Protein AF-A0A1I7WNJ2-F1 (afdb_monomer)

Solvent-accessible surface area (backbone atoms only — not comparable to full-atom values): 13028 Å² total; per-residue (Å²): 132,62,70,68,59,52,54,51,52,52,51,50,52,53,51,50,51,52,42,55,76,54,66,29,81,89,37,43,50,54,42,78,82,82,59,51,78,44,63,75,51,89,46,46,25,78,43,66,44,82,52,82,89,67,54,50,32,26,33,60,86,80,50,43,80,47,92,56,77,68,67,43,73,46,96,87,40,71,77,20,63,54,52,52,51,57,56,49,48,54,53,50,51,54,49,50,57,50,50,50,52,48,64,56,45,50,49,54,51,52,49,49,51,53,55,46,50,50,52,44,52,67,53,50,49,51,52,54,48,51,51,52,50,48,63,56,39,66,73,77,45,95,68,87,51,74,68,58,53,52,55,50,53,50,52,53,52,55,48,50,66,53,46,52,59,54,40,51,55,48,47,52,53,51,53,50,51,43,49,51,52,51,51,52,47,52,55,57,68,46,34,79,70,42,52,73,57,53,62,78,75,67,65,63,71,60,52,55,56,55,51,52,52,52,52,51,52,54,53,50,52,50,55,56,54,67,74,72,112

Sequence (229 aa):
MPLDHRQWLQYYHNKDNIYYALGGNEFVKQCPLCKSMYTEKSGCNFVTCANLRCRTQFCWECNAPIKDISHFAGSKCHVGYEDIIRSLFYIKAAIDIKAFAVALAIPLALFSFMCGLPIFIVFAFPSLLVQRIYKSATRNTDSLTLPEWGLLLFKMISLWIVALPVGLLMGINSIFTGFVMFILYIILEEYDKILPMAQRFGIGPFKQMLKDGKEAKKRREKHLDEHKS

Structure (mmCIF, N/CA/C/O backbone):
data_AF-A0A1I7WNJ2-F1
#
_entry.id   AF-A0A1I7WNJ2-F1
#
loop_
_atom_site.group_PDB
_atom_site.id
_atom_site.type_symbol
_atom_site.label_atom_id
_atom_site.label_alt_id
_atom_site.label_comp_id
_atom_site.label_asym_id
_atom_site.label_entity_id
_atom_site.label_seq_id
_atom_site.pdbx_PDB_ins_code
_atom_site.Cartn_x
_atom_site.Cartn_y
_atom_site.Cartn_z
_atom_site.occupancy
_atom_site.B_iso_or_equiv
_atom_site.auth_seq_id
_atom_site.auth_comp_id
_atom_site.auth_asym_id
_atom_site.auth_atom_id
_atom_site.pdbx_PDB_model_num
ATOM 1 N N . MET A 1 1 ? -20.956 -26.509 56.760 1.00 73.00 1 MET A N 1
ATOM 2 C CA . MET A 1 1 ? -21.218 -26.020 55.388 1.00 73.00 1 MET A CA 1
ATOM 3 C C . MET A 1 1 ? -20.474 -26.935 54.422 1.00 73.00 1 MET A C 1
ATOM 5 O O . MET A 1 1 ? -19.275 -27.100 54.632 1.00 73.00 1 MET A O 1
ATOM 9 N N . PRO A 1 2 ? -21.153 -27.580 53.462 1.00 91.31 2 PRO A N 1
ATOM 10 C CA . PRO A 1 2 ? -20.505 -28.485 52.511 1.00 91.31 2 PRO A CA 1
ATOM 11 C C . PRO A 1 2 ? -19.472 -27.747 51.643 1.00 91.31 2 PRO A C 1
ATOM 13 O O . PRO A 1 2 ? -19.612 -26.548 51.390 1.00 91.31 2 PRO A O 1
ATOM 16 N N . LEU A 1 3 ? -18.420 -28.458 51.221 1.00 90.06 3 LEU A N 1
ATOM 17 C CA . LEU A 1 3 ? -17.304 -27.916 50.427 1.00 90.06 3 LEU A CA 1
ATOM 18 C C . LEU A 1 3 ? -17.782 -27.289 49.110 1.00 90.06 3 LEU A C 1
ATOM 20 O O . LEU A 1 3 ? -17.390 -26.165 48.796 1.00 90.06 3 LEU A O 1
ATOM 24 N N . ASP A 1 4 ? -18.702 -27.956 48.415 1.00 90.94 4 ASP A N 1
ATOM 25 C CA . ASP A 1 4 ? -19.255 -27.500 47.134 1.00 90.94 4 ASP A CA 1
ATOM 26 C C . ASP A 1 4 ? -19.950 -26.142 47.257 1.00 90.94 4 ASP A C 1
ATOM 28 O O . ASP A 1 4 ? -19.806 -25.262 46.409 1.00 90.94 4 ASP A O 1
ATOM 32 N N . HIS A 1 5 ? -20.651 -25.924 48.371 1.00 92.81 5 HIS A N 1
ATOM 33 C CA . HIS A 1 5 ? -21.335 -24.663 48.622 1.00 92.81 5 HIS A CA 1
ATOM 34 C C . HIS A 1 5 ? -20.347 -23.506 48.837 1.00 92.81 5 HIS A C 1
ATOM 36 O O . HIS A 1 5 ? -20.592 -22.392 48.379 1.00 92.81 5 HIS A O 1
ATOM 42 N N . ARG A 1 6 ? -19.193 -23.759 49.474 1.00 93.12 6 ARG A N 1
ATOM 43 C CA . ARG A 1 6 ? -18.137 -22.743 49.631 1.00 93.12 6 ARG A CA 1
ATOM 44 C C . ARG A 1 6 ? -17.505 -22.370 48.292 1.00 93.12 6 ARG A C 1
ATOM 46 O O . ARG A 1 6 ? -17.314 -21.187 48.030 1.00 93.12 6 ARG A O 1
ATOM 53 N N . GLN A 1 7 ? -17.214 -23.359 47.447 1.00 92.19 7 GLN A N 1
ATOM 54 C CA . GLN A 1 7 ? -16.660 -23.119 46.110 1.00 92.19 7 GLN A CA 1
ATOM 55 C C . GLN A 1 7 ? -17.632 -22.322 45.237 1.00 92.19 7 GLN A C 1
ATOM 57 O O . GLN A 1 7 ? -17.227 -21.382 44.553 1.00 92.19 7 GLN A O 1
ATOM 62 N N . TRP A 1 8 ? -18.921 -22.653 45.310 1.00 92.50 8 TRP A N 1
ATOM 63 C CA . TRP A 1 8 ? -19.975 -21.922 44.620 1.00 92.50 8 TRP A CA 1
ATOM 64 C C . TRP A 1 8 ? -20.056 -20.458 45.078 1.00 92.50 8 TRP A C 1
ATOM 66 O O . TRP A 1 8 ? -20.037 -19.557 44.241 1.00 92.50 8 TRP A O 1
ATOM 76 N N . LEU A 1 9 ? -20.051 -20.197 46.392 1.00 93.94 9 LEU A N 1
ATOM 77 C CA . LEU A 1 9 ? -20.037 -18.829 46.930 1.00 93.94 9 LEU A CA 1
ATOM 78 C C . LEU A 1 9 ? -18.799 -18.048 46.476 1.00 93.94 9 LEU A C 1
ATOM 80 O O . LEU A 1 9 ? -18.908 -16.890 46.078 1.00 93.94 9 LEU A O 1
ATOM 84 N N . GLN A 1 10 ? -17.628 -18.687 46.494 1.00 94.25 10 GLN A N 1
ATOM 85 C CA . GLN A 1 10 ? -16.383 -18.061 46.059 1.00 94.25 10 GLN A CA 1
ATOM 86 C C . GLN A 1 10 ? -16.395 -17.740 44.557 1.00 94.25 10 GLN A C 1
ATOM 88 O O . GLN A 1 10 ? -15.910 -16.685 44.152 1.00 94.25 10 GLN A O 1
ATOM 93 N N . TYR A 1 11 ? -16.993 -18.603 43.732 1.00 91.06 11 TYR A N 1
ATOM 94 C CA . TYR A 1 11 ? -17.199 -18.337 42.309 1.00 91.06 11 TYR A CA 1
ATOM 95 C C . TYR A 1 11 ? -18.077 -17.099 42.077 1.00 91.06 11 TYR A C 1
ATOM 97 O O . TYR A 1 11 ? -17.689 -16.224 41.301 1.00 91.06 11 TYR A O 1
ATOM 105 N N . TYR A 1 12 ? -19.220 -16.992 42.766 1.00 91.00 12 TYR A N 1
ATOM 106 C CA . TYR A 1 12 ? -20.097 -15.819 42.659 1.00 91.00 12 TYR A CA 1
ATOM 107 C C . TYR A 1 12 ? -19.412 -14.548 43.156 1.00 91.00 12 TYR A C 1
ATOM 109 O O . TYR A 1 12 ? -19.427 -13.545 42.452 1.00 91.00 12 TYR A O 1
ATOM 117 N N . HIS A 1 13 ? -18.722 -14.612 44.296 1.00 93.12 13 HIS A N 1
ATOM 118 C CA . HIS A 1 13 ? -17.977 -13.474 44.826 1.00 93.12 13 HIS A CA 1
ATOM 119 C C . HIS A 1 13 ? -16.906 -12.973 43.845 1.00 93.12 13 HIS A C 1
ATOM 121 O O . HIS A 1 13 ? -16.825 -11.780 43.565 1.00 93.12 13 HIS A O 1
ATOM 127 N N . ASN A 1 14 ? -16.119 -13.880 43.258 1.00 90.75 14 ASN A N 1
ATOM 128 C CA . ASN A 1 14 ? -15.107 -13.514 42.266 1.00 90.75 14 ASN A CA 1
ATOM 129 C C . ASN A 1 14 ? -15.731 -12.931 40.994 1.00 90.75 14 ASN A C 1
ATOM 131 O O . ASN A 1 14 ? -15.218 -11.958 40.443 1.00 90.75 14 ASN A O 1
ATOM 135 N N . LYS A 1 15 ? -16.837 -13.520 40.526 1.00 86.38 15 LYS A N 1
ATOM 136 C CA . LYS A 1 15 ? -17.584 -13.028 39.367 1.00 86.38 15 LYS A CA 1
ATOM 137 C C . LYS A 1 15 ? -18.086 -11.605 39.616 1.00 86.38 15 LYS A C 1
ATOM 139 O O . LYS A 1 15 ? -17.849 -10.742 38.775 1.00 86.38 15 LYS A O 1
ATOM 144 N N . ASP A 1 16 ? -18.723 -11.362 40.755 1.00 87.56 16 ASP A N 1
ATOM 145 C CA . ASP A 1 16 ? -19.276 -10.057 41.110 1.00 87.56 16 ASP A CA 1
ATOM 146 C C . ASP A 1 16 ? -18.163 -9.019 41.283 1.00 87.56 16 ASP A C 1
ATOM 148 O O . ASP A 1 16 ? -18.273 -7.924 40.741 1.00 87.56 16 ASP A O 1
ATOM 152 N N . ASN A 1 17 ? -17.041 -9.377 41.918 1.00 89.12 17 ASN A N 1
ATOM 153 C CA . ASN A 1 17 ? -15.876 -8.492 42.036 1.00 89.12 17 ASN A CA 1
ATOM 154 C C . ASN A 1 17 ? -15.338 -8.051 40.667 1.00 89.12 17 ASN A C 1
ATOM 156 O O . ASN A 1 17 ? -15.037 -6.874 40.480 1.00 89.12 17 ASN A O 1
ATOM 160 N N . ILE A 1 18 ? -15.239 -8.971 39.699 1.00 86.12 18 ILE A N 1
ATOM 161 C CA . ILE A 1 18 ? -14.822 -8.632 38.329 1.00 86.12 18 ILE A CA 1
ATOM 162 C C . ILE A 1 18 ? -15.857 -7.711 37.674 1.00 86.12 18 ILE A C 1
ATOM 164 O O . ILE A 1 18 ? -15.484 -6.714 37.062 1.00 86.12 18 ILE A O 1
ATOM 168 N N . TYR A 1 19 ? -17.150 -8.007 37.821 1.00 85.50 19 TYR A N 1
ATOM 169 C CA . TYR A 1 19 ? -18.224 -7.164 37.290 1.00 85.50 19 TYR A CA 1
ATOM 170 C C . TYR A 1 19 ? -18.191 -5.739 37.852 1.00 85.50 19 TYR A C 1
ATOM 172 O O . TYR A 1 19 ? -18.286 -4.780 37.085 1.00 85.50 19 TYR A O 1
ATOM 180 N N . TYR A 1 20 ? -18.016 -5.592 39.166 1.00 86.94 20 TYR A N 1
ATOM 181 C CA . TYR A 1 20 ? -17.895 -4.291 39.821 1.00 86.94 20 TYR A CA 1
ATOM 182 C C . TYR A 1 20 ? -16.633 -3.547 39.383 1.00 86.94 20 TYR A C 1
ATOM 184 O O . TYR A 1 20 ? -16.709 -2.362 39.065 1.00 86.94 20 TYR A O 1
ATOM 192 N N . ALA A 1 21 ? -15.494 -4.238 39.289 1.00 86.31 21 ALA A N 1
ATOM 193 C CA . ALA A 1 21 ? -14.238 -3.638 38.841 1.00 86.31 21 ALA A CA 1
ATOM 194 C C . ALA A 1 21 ? -14.309 -3.095 37.403 1.00 86.31 21 ALA A C 1
ATOM 196 O O . ALA A 1 21 ? -13.601 -2.151 37.062 1.00 86.31 21 ALA A O 1
ATOM 197 N N . LEU A 1 22 ? -15.167 -3.674 36.559 1.00 86.31 22 LEU A N 1
ATOM 198 C CA . LEU A 1 22 ? -15.364 -3.259 35.170 1.00 86.31 22 LEU A CA 1
ATOM 199 C C . LEU A 1 22 ? -16.452 -2.179 34.990 1.00 86.31 22 LEU A C 1
ATOM 201 O O . LEU A 1 22 ? -16.766 -1.827 33.856 1.00 86.31 22 LEU A O 1
ATOM 205 N N . GLY A 1 23 ? -17.009 -1.632 36.075 1.00 82.94 23 GLY A N 1
ATOM 206 C CA . GLY A 1 23 ? -17.990 -0.539 36.028 1.00 82.94 23 GLY A CA 1
ATOM 207 C C . GLY A 1 23 ? -19.455 -0.971 36.154 1.00 82.94 23 GLY A C 1
ATOM 208 O O . GLY A 1 23 ? -20.341 -0.128 36.066 1.00 82.94 23 GLY A O 1
ATOM 209 N N . GLY A 1 24 ? -19.740 -2.252 36.404 1.00 82.50 24 GLY A N 1
ATOM 210 C CA . GLY A 1 24 ? -21.100 -2.746 36.649 1.00 82.50 24 GLY A CA 1
ATOM 211 C C . GLY A 1 24 ? -21.916 -3.062 35.386 1.00 82.50 24 GLY A C 1
ATOM 212 O O . GLY A 1 24 ? -21.406 -3.073 34.268 1.00 82.50 24 GLY A O 1
ATOM 213 N N . ASN A 1 25 ? -23.206 -3.368 35.572 1.00 76.75 25 ASN A N 1
ATOM 214 C CA . ASN A 1 25 ? -24.069 -3.953 34.529 1.00 76.75 25 ASN A CA 1
ATOM 215 C C . ASN A 1 25 ? -24.307 -3.055 33.304 1.00 76.75 25 ASN A C 1
ATOM 217 O O . ASN A 1 25 ? -24.642 -3.570 32.241 1.00 76.75 25 ASN A O 1
ATOM 221 N N . GLU A 1 26 ? -24.158 -1.738 33.438 1.00 78.19 26 GLU A N 1
ATOM 222 C CA . GLU A 1 26 ? -24.436 -0.796 32.346 1.00 78.19 26 GLU A CA 1
ATOM 223 C C . GLU A 1 26 ? -23.289 -0.723 31.329 1.00 78.19 26 GLU A C 1
ATOM 225 O O . GLU A 1 26 ? -23.536 -0.565 30.136 1.00 78.19 26 GLU A O 1
ATOM 230 N N . PHE A 1 27 ? -22.044 -0.918 31.778 1.00 82.56 27 PHE A N 1
ATOM 231 C CA . PHE A 1 27 ? -20.839 -0.735 30.958 1.00 82.56 27 PHE A CA 1
ATOM 232 C C . PHE A 1 27 ? -20.149 -2.046 30.573 1.00 82.56 27 PHE A C 1
ATOM 234 O O . PHE A 1 27 ? -19.149 -2.030 29.848 1.00 82.56 27 PHE A O 1
ATOM 241 N N . VAL A 1 28 ? -20.666 -3.184 31.047 1.00 90.56 28 VAL A N 1
ATOM 242 C CA . VAL A 1 28 ? -20.086 -4.509 30.817 1.00 90.56 28 VAL A CA 1
ATOM 243 C C . VAL A 1 28 ? -21.007 -5.350 29.950 1.00 90.56 28 VAL A C 1
ATOM 245 O O . VAL A 1 28 ? -22.150 -5.627 30.310 1.00 90.56 28 VAL A O 1
ATOM 248 N N . LYS A 1 29 ? -20.480 -5.846 28.828 1.00 91.25 29 LYS A N 1
ATOM 249 C CA . LYS A 1 29 ? -21.165 -6.836 27.990 1.00 91.25 29 LYS A CA 1
ATOM 250 C C . LYS A 1 29 ? -20.358 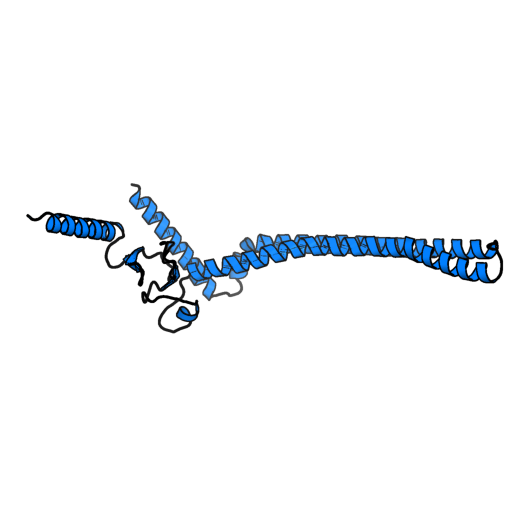-8.115 27.887 1.00 91.25 29 LYS A C 1
ATOM 252 O O . LYS A 1 29 ? -19.127 -8.121 27.883 1.00 91.25 29 LYS A O 1
ATOM 257 N N . GLN A 1 30 ? -21.078 -9.227 27.811 1.00 92.56 30 GLN A N 1
ATOM 258 C CA . GLN A 1 30 ? -20.491 -10.549 27.649 1.00 92.56 30 GLN A CA 1
ATOM 259 C C . GLN A 1 30 ? -20.531 -10.985 26.191 1.00 92.56 30 GLN A C 1
ATOM 261 O O . GLN A 1 30 ? -21.573 -10.870 25.546 1.00 92.56 30 GLN A O 1
ATOM 266 N N . CYS A 1 31 ? -19.442 -11.592 25.715 1.00 94.19 31 CYS A N 1
ATOM 267 C CA . CYS A 1 31 ? -19.422 -12.245 24.410 1.00 94.19 31 CYS A CA 1
ATOM 268 C C . CYS A 1 31 ? -20.573 -13.264 24.312 1.00 94.19 31 CYS A C 1
ATOM 270 O O . CYS A 1 31 ? -20.707 -14.108 25.208 1.00 94.19 31 CYS A O 1
ATOM 272 N N . PRO A 1 32 ? -21.370 -13.256 23.227 1.00 95.00 32 PRO A N 1
ATOM 273 C CA . PRO A 1 32 ? -22.539 -14.123 23.101 1.00 95.00 32 PRO A CA 1
ATOM 274 C C . PRO A 1 32 ? -22.194 -15.617 23.190 1.00 95.00 32 PRO A C 1
ATOM 276 O O . PRO A 1 32 ? -22.998 -16.380 23.729 1.00 95.00 32 PRO A O 1
ATOM 279 N N . LEU A 1 33 ? -20.990 -16.012 22.755 1.00 93.69 33 LEU A N 1
ATOM 280 C CA . LEU A 1 33 ? -20.526 -17.402 22.741 1.00 93.69 33 LEU A CA 1
ATOM 281 C C . LEU A 1 33 ? -19.766 -17.805 24.010 1.00 93.69 33 LEU A C 1
ATOM 283 O O . LEU A 1 33 ? -20.226 -18.671 24.745 1.00 93.69 33 LEU A O 1
ATOM 287 N N . CYS A 1 34 ? -18.609 -17.193 24.290 1.00 93.25 34 CYS A N 1
ATOM 288 C CA . CYS A 1 34 ? -17.731 -17.645 25.381 1.00 93.25 34 CYS A CA 1
ATOM 289 C C . CYS A 1 34 ? -17.936 -16.916 26.715 1.00 93.25 34 CYS A C 1
ATOM 291 O O . CYS A 1 34 ? -17.199 -17.182 27.661 1.00 93.25 34 CYS A O 1
ATOM 293 N N . LYS A 1 35 ? -18.894 -15.982 26.789 1.00 92.25 35 LYS A N 1
ATOM 294 C CA . LYS A 1 35 ? -19.256 -15.221 27.999 1.00 92.25 35 LYS A CA 1
ATOM 295 C C . LYS A 1 35 ? -18.110 -14.435 28.653 1.00 92.25 35 LYS A C 1
ATOM 297 O O . LYS A 1 35 ? -18.241 -13.996 29.794 1.00 92.25 35 LYS A O 1
ATOM 302 N N . SER A 1 36 ? -17.005 -14.214 27.936 1.00 90.00 36 SER A N 1
ATOM 303 C CA . SER A 1 36 ? -15.954 -13.299 28.384 1.00 90.00 36 SER A CA 1
ATOM 304 C C . SER A 1 36 ? -16.511 -11.883 28.456 1.00 90.00 36 SER A C 1
ATOM 306 O O . SER A 1 36 ? -17.300 -11.477 27.602 1.00 90.00 36 SER A O 1
ATOM 308 N N . MET A 1 37 ? -16.125 -11.162 29.502 1.00 90.19 37 MET A N 1
ATOM 309 C CA . MET A 1 37 ? -16.613 -9.819 29.787 1.00 90.19 37 MET A CA 1
ATOM 310 C C . MET A 1 37 ? -15.731 -8.785 29.094 1.00 90.19 37 MET A C 1
ATOM 312 O O . MET A 1 37 ? -14.506 -8.911 29.084 1.00 90.19 37 MET A O 1
ATOM 316 N N . TYR A 1 38 ? -16.371 -7.772 28.528 1.00 91.44 38 TYR A N 1
ATOM 317 C CA . TYR A 1 38 ? -15.739 -6.626 27.891 1.00 91.44 38 TYR A CA 1
ATOM 318 C C . TYR A 1 38 ? -16.383 -5.357 28.423 1.00 91.44 38 TYR A C 1
ATOM 320 O O . TYR A 1 38 ? -17.558 -5.372 28.786 1.00 91.44 38 TYR A O 1
ATOM 328 N N . THR A 1 39 ? -15.610 -4.279 28.455 1.00 90.50 39 THR A N 1
ATOM 329 C CA . THR A 1 39 ? -16.082 -2.940 28.802 1.00 90.50 39 THR A CA 1
ATOM 330 C C . THR A 1 39 ? -16.356 -2.124 27.554 1.00 90.50 39 THR A C 1
ATOM 332 O O . THR A 1 39 ? -15.730 -2.342 26.510 1.00 90.50 39 THR A O 1
ATOM 335 N N . GLU A 1 40 ? -17.291 -1.183 27.664 1.00 85.38 40 GLU A N 1
ATOM 336 C CA . GLU A 1 40 ? -17.602 -0.280 26.565 1.00 85.38 40 GLU A CA 1
ATOM 337 C C . GLU A 1 40 ? -16.376 0.554 26.216 1.00 85.38 40 GLU A C 1
ATOM 339 O O . GLU A 1 40 ? -15.828 1.288 27.043 1.00 85.38 40 GLU A O 1
ATOM 344 N N . LYS A 1 41 ? -15.948 0.463 24.959 1.00 85.25 41 LYS A N 1
ATOM 345 C CA . LYS A 1 41 ? -14.995 1.411 24.403 1.00 85.25 41 LYS A CA 1
ATOM 346 C C . LYS A 1 41 ? -15.794 2.469 23.655 1.00 85.25 41 LYS A C 1
ATOM 348 O O . LYS A 1 41 ? -16.432 2.166 22.651 1.00 85.25 41 LYS A O 1
ATOM 353 N N . SER A 1 42 ? -15.721 3.711 24.125 1.00 83.12 42 SER A N 1
ATOM 354 C CA . SER A 1 42 ? -16.430 4.827 23.500 1.00 83.12 42 SER A CA 1
ATOM 355 C C . SER A 1 42 ? -16.122 4.920 22.001 1.00 83.12 42 SER A C 1
ATOM 357 O O . SER A 1 42 ? -14.965 4.875 21.577 1.00 83.12 42 SER A O 1
ATOM 359 N N . GLY A 1 43 ? -17.180 5.021 21.193 1.00 83.56 43 GLY A N 1
ATOM 360 C CA . GLY A 1 43 ? -17.074 5.144 19.740 1.00 83.56 43 GLY A CA 1
ATOM 361 C C . GLY A 1 43 ? -16.718 3.860 18.989 1.00 83.56 43 GLY A C 1
ATOM 362 O O . GLY A 1 43 ? -16.410 3.954 17.803 1.00 83.56 43 GLY A O 1
ATOM 363 N N . CYS A 1 44 ? -16.749 2.691 19.636 1.00 87.31 44 CYS A N 1
ATOM 364 C CA . CYS A 1 44 ? -16.477 1.393 19.023 1.00 87.31 44 CYS A CA 1
ATOM 365 C C . CYS A 1 44 ? -17.646 0.440 19.295 1.00 87.31 44 CYS A C 1
ATOM 367 O O . CYS A 1 44 ? -17.824 -0.044 20.412 1.00 87.31 44 CYS A O 1
ATOM 369 N N . ASN A 1 45 ? -18.427 0.161 18.254 1.00 91.38 45 ASN A N 1
ATOM 370 C CA . ASN A 1 45 ? -19.563 -0.756 18.324 1.00 91.38 45 ASN A CA 1
ATOM 371 C C . ASN A 1 45 ? -19.215 -2.137 17.759 1.00 91.38 45 ASN A C 1
ATOM 373 O O . ASN A 1 45 ? -19.954 -3.100 17.974 1.00 91.38 45 ASN A O 1
ATOM 377 N N . PHE A 1 46 ? -18.094 -2.259 17.050 1.00 90.88 46 PHE A N 1
ATOM 378 C CA . PHE A 1 46 ? -17.592 -3.521 16.529 1.00 90.88 46 PHE A CA 1
ATOM 379 C C . PHE A 1 46 ? -16.541 -4.130 17.464 1.00 90.88 46 PHE A C 1
ATOM 381 O O . PHE A 1 46 ? -15.364 -3.762 17.450 1.00 90.88 46 PHE A O 1
ATOM 388 N N . VAL A 1 47 ? -16.950 -5.111 18.271 1.00 92.00 47 VAL A N 1
ATOM 389 C CA . VAL A 1 47 ? -16.067 -5.739 19.260 1.00 92.00 47 VAL A CA 1
ATOM 390 C C . VAL A 1 47 ? -15.621 -7.112 18.785 1.00 92.00 47 VAL A C 1
ATOM 392 O O . VAL A 1 47 ? -16.417 -7.947 18.366 1.00 92.00 47 VAL A O 1
ATOM 395 N N . THR A 1 48 ? -14.316 -7.368 18.876 1.00 92.50 48 THR A N 1
ATOM 396 C CA . THR A 1 48 ? -13.741 -8.696 18.638 1.00 92.50 48 THR A CA 1
ATOM 397 C C . THR A 1 48 ? -13.370 -9.332 19.967 1.00 92.50 48 THR A C 1
ATOM 399 O O . THR A 1 48 ? -12.610 -8.762 20.750 1.00 92.50 48 THR A O 1
ATOM 402 N N . CYS A 1 49 ? -13.881 -10.535 20.217 1.00 93.75 49 CYS A N 1
ATOM 403 C CA . CYS A 1 49 ? -13.567 -11.287 21.420 1.00 93.75 49 CYS A CA 1
ATOM 404 C C . CYS A 1 49 ? -12.055 -11.576 21.532 1.00 93.75 49 CYS A C 1
ATOM 406 O O . CYS A 1 49 ? -11.478 -12.267 20.692 1.00 93.75 49 CYS A O 1
ATOM 408 N N . ALA A 1 50 ? -11.432 -11.108 22.619 1.00 90.88 50 ALA A N 1
ATOM 409 C CA . ALA A 1 50 ? -10.017 -11.324 22.941 1.00 90.88 50 ALA A CA 1
ATOM 410 C C . ALA A 1 50 ? -9.641 -12.795 23.203 1.00 90.88 50 ALA A C 1
ATOM 412 O O . ALA A 1 50 ? -8.471 -13.160 23.100 1.00 90.88 50 ALA A O 1
ATOM 413 N N . ASN A 1 51 ? -10.609 -13.660 23.532 1.00 92.00 51 ASN A N 1
ATOM 414 C CA . ASN A 1 51 ? -10.338 -15.090 23.661 1.00 92.00 51 ASN A CA 1
ATOM 415 C C . ASN A 1 51 ? -9.938 -15.667 22.293 1.00 92.00 51 ASN A C 1
ATOM 417 O O . ASN A 1 51 ? -10.770 -15.766 21.388 1.00 92.00 51 ASN A O 1
ATOM 421 N N . LEU A 1 52 ? -8.676 -16.090 22.179 1.00 90.19 52 LEU A N 1
ATOM 422 C CA . LEU A 1 52 ? -8.059 -16.604 20.953 1.00 90.19 52 LEU A CA 1
ATOM 423 C C . LEU A 1 52 ? -8.787 -17.812 20.350 1.00 90.19 52 LEU A C 1
ATOM 425 O O . LEU A 1 52 ? -8.718 -17.993 19.138 1.00 90.19 52 LEU A O 1
ATOM 429 N N . ARG A 1 53 ? -9.486 -18.615 21.166 1.00 92.94 53 ARG A N 1
ATOM 430 C CA . ARG A 1 53 ? -10.286 -19.754 20.685 1.00 92.94 53 ARG A CA 1
ATOM 431 C C . ARG A 1 53 ? -11.648 -19.334 20.138 1.00 92.94 53 ARG A C 1
ATOM 433 O O . ARG A 1 53 ? -12.171 -19.996 19.255 1.00 92.94 53 ARG A O 1
ATOM 440 N N . CYS A 1 54 ? -12.226 -18.260 20.675 1.00 94.06 54 CYS A N 1
ATOM 441 C CA . CYS A 1 54 ? -13.554 -17.791 20.286 1.00 94.06 54 CYS A CA 1
ATOM 442 C C . CYS A 1 54 ? -13.478 -16.843 19.084 1.00 94.06 54 CYS A C 1
ATOM 444 O O . CYS A 1 54 ? -14.208 -17.041 18.117 1.00 94.06 54 CYS A O 1
ATOM 446 N N . ARG A 1 55 ? -12.627 -15.802 19.162 1.00 92.38 55 ARG A N 1
ATOM 447 C CA . ARG A 1 55 ? -12.415 -14.738 18.149 1.00 92.38 55 ARG A CA 1
ATOM 448 C C . ARG A 1 55 ? -13.682 -14.187 17.484 1.00 92.38 55 ARG A C 1
ATOM 450 O O . ARG A 1 55 ? -13.622 -13.582 16.419 1.00 92.38 55 ARG A O 1
ATOM 457 N N . THR A 1 56 ? -14.831 -14.378 18.115 1.00 94.06 56 THR A N 1
ATOM 458 C CA . THR A 1 56 ? -16.107 -14.011 17.525 1.00 94.06 56 THR A CA 1
ATOM 459 C C . THR A 1 56 ? -16.267 -12.510 17.603 1.00 94.06 56 THR A C 1
ATOM 461 O O . THR A 1 56 ? -15.987 -11.892 18.635 1.00 94.06 56 THR A O 1
ATOM 464 N N . GLN A 1 57 ? -16.681 -11.938 16.484 1.00 93.88 57 GLN A N 1
ATOM 465 C CA . GLN A 1 57 ? -17.007 -10.531 16.361 1.00 93.88 57 GLN A CA 1
ATOM 466 C C . GLN A 1 57 ? -18.471 -10.356 16.752 1.00 93.88 57 GLN A C 1
ATOM 468 O O . GLN A 1 57 ? -19.304 -11.204 16.430 1.00 93.88 57 GLN A O 1
ATOM 473 N N . PHE A 1 58 ? -18.794 -9.307 17.494 1.00 94.56 58 PHE A N 1
ATOM 474 C CA . PHE A 1 58 ? -20.158 -9.039 17.933 1.00 94.56 58 PHE A CA 1
ATOM 475 C C . PHE A 1 58 ? -20.409 -7.537 18.061 1.00 94.56 58 PHE A C 1
ATOM 477 O O . PHE A 1 58 ? -19.479 -6.741 18.210 1.00 94.56 58 PHE A O 1
ATOM 484 N N . CYS A 1 59 ? -21.680 -7.158 17.961 1.00 93.31 59 CYS A N 1
ATOM 485 C CA . CYS A 1 59 ? -22.111 -5.774 18.090 1.00 93.31 59 CYS A CA 1
ATOM 486 C C . CYS A 1 59 ? -22.183 -5.393 19.565 1.00 93.31 59 CYS A C 1
ATOM 488 O O . CYS A 1 59 ? -22.816 -6.107 20.345 1.00 93.31 59 CYS A O 1
ATOM 490 N N . TRP A 1 60 ? -21.618 -4.247 19.938 1.00 92.19 60 TRP A N 1
ATOM 491 C CA . TRP A 1 60 ? -21.794 -3.721 21.284 1.00 92.19 60 TRP A CA 1
ATOM 492 C C . TRP A 1 60 ? -23.267 -3.430 21.566 1.00 92.19 60 TRP A C 1
ATOM 494 O O . TRP A 1 60 ? -23.765 -3.852 22.597 1.00 92.19 60 TRP A O 1
ATOM 504 N N . GLU A 1 61 ? -24.007 -2.793 20.656 1.00 91.06 61 GLU A N 1
ATOM 505 C CA . GLU A 1 61 ? -25.394 -2.362 20.896 1.00 91.06 61 GLU A CA 1
ATOM 506 C C . GLU A 1 61 ? -26.350 -3.547 21.097 1.00 91.06 61 GLU A C 1
ATOM 508 O O . GLU A 1 61 ? -26.947 -3.680 22.168 1.00 91.06 61 GLU A O 1
ATOM 513 N N . CYS A 1 62 ? -26.448 -4.448 20.113 1.00 91.62 62 CYS A N 1
ATOM 514 C CA . CYS A 1 62 ? -27.416 -5.550 20.137 1.00 91.62 62 CYS A CA 1
ATOM 515 C C . CYS A 1 62 ? -26.885 -6.868 20.731 1.00 91.62 62 CYS A C 1
ATOM 517 O O . CYS A 1 62 ? -27.647 -7.822 20.878 1.00 91.62 62 CYS A O 1
ATOM 519 N N . ASN A 1 63 ? -25.590 -6.945 21.058 1.00 92.94 63 ASN A N 1
ATOM 520 C CA . ASN A 1 63 ? -24.908 -8.145 21.556 1.00 92.94 63 ASN A CA 1
ATOM 521 C C . ASN A 1 63 ? -25.023 -9.393 20.650 1.00 92.94 63 ASN A C 1
ATOM 523 O O . ASN A 1 63 ? -24.812 -10.524 21.095 1.00 92.94 63 ASN A O 1
ATOM 527 N N . ALA A 1 64 ? -25.358 -9.203 19.370 1.00 92.62 64 ALA A N 1
ATOM 528 C CA . ALA A 1 64 ? -25.447 -10.278 18.390 1.00 92.62 64 ALA A CA 1
ATOM 529 C C . ALA A 1 64 ? -24.081 -10.540 17.731 1.00 92.62 64 ALA A C 1
ATOM 531 O O . ALA A 1 64 ? -23.309 -9.596 17.521 1.00 92.62 64 ALA A O 1
ATOM 532 N N . PRO A 1 65 ? -23.769 -11.799 17.373 1.00 93.62 65 PRO A N 1
ATOM 533 C CA . PRO A 1 65 ? -22.570 -12.115 16.611 1.00 93.62 65 PRO A CA 1
ATOM 534 C C . PRO A 1 65 ? -22.646 -11.501 15.208 1.00 93.62 65 PRO A C 1
ATOM 536 O O . PRO A 1 65 ? -23.664 -11.596 14.521 1.00 93.62 65 PRO A O 1
ATOM 539 N N . ILE A 1 66 ? -21.544 -10.897 14.780 1.00 92.12 66 ILE A N 1
ATOM 540 C CA . ILE A 1 66 ? -21.375 -10.268 13.475 1.00 92.12 66 ILE A CA 1
ATOM 541 C C . ILE A 1 66 ? -20.484 -11.173 12.625 1.00 92.12 66 ILE A C 1
ATOM 543 O O . ILE A 1 66 ? -19.434 -11.622 13.082 1.00 92.12 66 ILE A O 1
ATOM 547 N N . LYS A 1 67 ? -20.905 -11.434 11.385 1.00 85.50 67 LYS A N 1
ATOM 548 C CA . LYS A 1 67 ? -20.054 -12.065 10.362 1.00 85.50 67 LYS A CA 1
ATOM 549 C C . LYS A 1 67 ? -19.403 -11.021 9.460 1.00 85.50 67 LYS A C 1
ATOM 551 O O . LYS A 1 67 ? -18.214 -11.112 9.199 1.00 85.50 67 LYS A O 1
ATOM 556 N N . ASP A 1 68 ? -20.181 -10.010 9.070 1.00 83.31 68 ASP A N 1
ATOM 557 C CA . ASP A 1 68 ? -19.777 -8.966 8.132 1.00 83.31 68 ASP A CA 1
ATOM 558 C C . ASP A 1 68 ? -20.243 -7.580 8.601 1.00 83.31 68 ASP A C 1
ATOM 560 O O . ASP A 1 68 ? -21.217 -7.445 9.345 1.00 83.31 68 ASP A O 1
ATOM 564 N N . ILE A 1 69 ? -19.601 -6.527 8.086 1.00 81.00 69 ILE A N 1
ATOM 565 C CA . ILE A 1 69 ? -19.956 -5.115 8.347 1.00 81.00 69 ILE A CA 1
ATOM 566 C C . ILE A 1 69 ? -21.401 -4.780 7.923 1.00 81.00 69 ILE A C 1
ATOM 568 O O . ILE A 1 69 ? -21.973 -3.803 8.404 1.00 81.00 69 ILE A O 1
ATOM 572 N N . SER A 1 70 ? -22.035 -5.620 7.097 1.00 84.56 70 SER A N 1
ATOM 573 C CA . SER A 1 70 ? -23.438 -5.483 6.684 1.00 84.56 70 SER A CA 1
ATOM 574 C C . SER A 1 70 ? -24.421 -5.398 7.855 1.00 84.56 70 SER A C 1
ATOM 576 O O . SER A 1 70 ? -25.483 -4.797 7.705 1.00 84.56 70 SER A O 1
ATOM 578 N N . HIS A 1 71 ? -24.059 -5.910 9.037 1.00 87.56 71 HIS A N 1
ATOM 579 C CA . HIS A 1 71 ? -24.854 -5.749 10.256 1.00 87.56 71 HIS A CA 1
ATOM 580 C C . HIS A 1 71 ? -25.175 -4.276 10.573 1.00 87.56 71 HIS A C 1
ATOM 582 O O . HIS A 1 71 ? -26.273 -3.972 11.036 1.00 87.56 71 HIS A O 1
ATOM 588 N N . PHE A 1 72 ? -24.254 -3.359 10.269 1.00 85.44 72 PHE A N 1
ATOM 589 C CA . PHE A 1 72 ? -24.412 -1.927 10.529 1.00 85.44 72 PHE A CA 1
ATOM 590 C C . PHE A 1 72 ? -24.997 -1.135 9.353 1.00 85.44 72 PHE A C 1
ATOM 592 O O . PHE A 1 72 ? -25.149 0.080 9.442 1.00 85.44 72 PHE A O 1
ATOM 599 N N . ALA A 1 73 ? -25.311 -1.798 8.238 1.00 81.06 73 ALA A N 1
ATOM 600 C CA . ALA A 1 73 ? -26.019 -1.163 7.129 1.00 81.06 73 ALA A CA 1
ATOM 601 C C . ALA A 1 73 ? -27.531 -1.023 7.411 1.00 81.06 73 ALA A C 1
ATOM 603 O O . ALA A 1 73 ? -28.230 -0.306 6.699 1.00 81.06 73 ALA A O 1
ATOM 604 N N . GLY A 1 74 ? -28.046 -1.717 8.434 1.00 77.31 74 GLY A N 1
ATOM 605 C CA . GLY A 1 74 ? -29.442 -1.639 8.861 1.00 77.31 74 GLY A CA 1
ATOM 606 C C . GLY A 1 74 ? -29.741 -0.439 9.767 1.00 77.31 74 GLY A C 1
ATOM 607 O O . GLY A 1 74 ? -28.850 0.175 10.340 1.00 77.31 74 GLY A O 1
ATOM 608 N N . SER A 1 75 ? -31.026 -0.133 9.960 1.00 72.00 75 SER A N 1
ATOM 609 C CA . SER A 1 75 ? -31.482 1.015 10.763 1.00 72.00 75 SER A CA 1
ATOM 610 C C . SER A 1 75 ? -31.329 0.857 12.281 1.00 72.00 75 SER A C 1
ATOM 612 O O . SER A 1 75 ? -31.502 1.833 13.002 1.00 72.00 75 SER A O 1
ATOM 614 N N . LYS A 1 76 ? -31.055 -0.356 12.783 1.00 84.56 76 LYS A N 1
ATOM 615 C CA . LYS A 1 76 ? -31.067 -0.656 14.227 1.00 84.56 76 LYS A CA 1
ATOM 616 C C . LYS A 1 76 ? -29.713 -0.536 14.924 1.00 84.56 76 LYS A C 1
ATOM 618 O O . LYS A 1 76 ? -29.718 -0.367 16.138 1.00 84.56 76 LYS A O 1
ATOM 623 N N . CYS A 1 77 ? -28.600 -0.675 14.202 1.00 88.06 77 CYS A N 1
ATOM 624 C CA . CYS A 1 77 ? -27.262 -0.647 14.793 1.00 88.06 77 CYS A CA 1
ATOM 625 C C . CYS A 1 77 ? -26.330 0.253 13.987 1.00 88.06 77 CYS A C 1
ATOM 627 O O . CYS A 1 77 ? -26.276 0.136 12.762 1.00 88.06 77 CYS A O 1
ATOM 629 N N . HIS A 1 78 ? -25.573 1.116 14.662 1.00 87.38 78 HIS A N 1
ATOM 630 C CA . HIS A 1 78 ? -24.711 2.101 14.002 1.00 87.38 78 HIS A CA 1
ATOM 631 C C . HIS A 1 78 ? -23.224 1.751 14.110 1.00 87.38 78 HIS A C 1
ATOM 633 O O . HIS A 1 78 ? -22.772 1.163 15.094 1.00 87.38 78 HIS A O 1
ATOM 639 N N . VAL A 1 79 ? -22.443 2.112 13.087 1.00 86.50 79 VAL A N 1
ATOM 640 C CA . VAL A 1 79 ? -20.979 1.971 13.125 1.00 86.50 79 VAL A CA 1
ATOM 641 C C . VAL A 1 79 ? -20.398 3.049 14.040 1.00 86.50 79 VAL A C 1
ATOM 643 O O . VAL A 1 79 ? -20.716 4.229 13.888 1.00 86.50 79 VAL A O 1
ATOM 646 N N . GLY A 1 80 ? -19.520 2.657 14.963 1.00 84.94 80 GLY A N 1
ATOM 647 C CA . GLY A 1 80 ? -18.797 3.601 15.807 1.00 84.94 80 GLY A CA 1
ATOM 648 C C . GLY A 1 80 ? -17.751 4.403 15.019 1.00 84.94 80 GLY A C 1
ATOM 649 O O . GLY A 1 80 ? -17.182 3.921 14.038 1.00 84.94 80 GLY A O 1
ATOM 650 N N . TYR A 1 81 ? -17.453 5.634 15.445 1.00 82.94 81 TYR A N 1
ATOM 651 C CA . TYR A 1 81 ? -16.470 6.475 14.749 1.00 82.94 81 TYR A CA 1
ATOM 652 C C . TYR A 1 81 ? -15.058 5.846 14.739 1.00 82.94 81 TYR A C 1
ATOM 654 O O . TYR A 1 81 ? -14.345 5.962 13.741 1.00 82.94 81 TYR A O 1
ATOM 662 N N . GLU A 1 82 ? -14.652 5.157 15.816 1.00 81.94 82 GLU A N 1
ATOM 663 C CA . GLU A 1 82 ? -13.350 4.475 15.903 1.00 81.94 82 GLU A CA 1
ATOM 664 C C . GLU A 1 82 ? -13.259 3.340 14.878 1.00 81.94 82 GLU A C 1
ATOM 666 O O . GLU A 1 82 ? -12.188 3.098 14.319 1.00 81.94 82 GLU A O 1
ATOM 671 N N . ASP A 1 83 ? -14.377 2.661 14.608 1.00 81.31 83 ASP A N 1
ATOM 672 C CA . ASP A 1 83 ? -14.440 1.551 13.656 1.00 81.31 83 ASP A CA 1
ATOM 673 C C . ASP A 1 83 ? -14.224 2.060 12.223 1.00 81.31 83 ASP A C 1
ATOM 675 O O . ASP A 1 83 ? -13.443 1.484 11.458 1.00 81.31 83 ASP A O 1
ATOM 679 N N . ILE A 1 84 ? -14.831 3.205 11.887 1.00 82.62 84 ILE A N 1
ATOM 680 C CA . ILE A 1 84 ? -14.633 3.880 10.597 1.00 82.62 84 ILE A CA 1
ATOM 681 C C . ILE A 1 84 ? -13.177 4.323 10.450 1.00 82.62 84 ILE A C 1
ATOM 683 O O . ILE A 1 84 ? -12.548 4.010 9.440 1.00 82.62 84 ILE A O 1
ATOM 687 N N . ILE A 1 85 ? -12.606 4.985 11.462 1.00 79.75 85 ILE A N 1
ATOM 688 C CA . ILE A 1 85 ? -11.201 5.424 11.433 1.00 79.75 85 ILE A CA 1
ATOM 689 C C . ILE A 1 85 ? -10.262 4.231 11.234 1.00 79.75 85 ILE A C 1
ATOM 691 O O . ILE A 1 85 ? -9.342 4.297 10.418 1.00 79.75 85 ILE A O 1
ATOM 695 N N . ARG A 1 86 ? -10.504 3.120 11.937 1.00 78.88 86 ARG A N 1
ATOM 696 C CA . ARG A 1 86 ? -9.686 1.911 11.817 1.00 78.88 86 ARG A CA 1
ATOM 697 C C . ARG A 1 86 ? -9.778 1.293 10.422 1.00 78.88 86 ARG A C 1
ATOM 699 O O . ARG A 1 86 ? -8.760 0.850 9.901 1.00 78.88 86 ARG A O 1
ATOM 706 N N . SER A 1 87 ? -10.958 1.291 9.801 1.00 77.62 87 SER A N 1
ATOM 707 C CA . SER A 1 87 ? -11.121 0.825 8.415 1.00 77.62 87 SER A CA 1
ATOM 708 C C . SER A 1 87 ? -10.434 1.749 7.397 1.00 77.62 87 SER A C 1
ATOM 710 O O . SER A 1 87 ? -9.722 1.272 6.512 1.00 77.62 87 SER A O 1
ATOM 712 N N . LEU A 1 88 ? -10.549 3.069 7.580 1.00 79.25 88 LEU A N 1
ATOM 713 C CA . LEU A 1 88 ? -9.884 4.077 6.751 1.00 79.25 88 LEU A CA 1
ATOM 714 C C . LEU A 1 88 ? -8.364 4.011 6.872 1.00 79.25 88 LEU A C 1
ATOM 716 O O . LEU A 1 88 ? -7.676 4.276 5.893 1.00 79.25 88 LEU A O 1
ATOM 720 N N . PHE A 1 89 ? -7.831 3.619 8.030 1.00 79.81 89 PHE A N 1
ATOM 721 C CA . PHE A 1 89 ? -6.393 3.460 8.225 1.00 79.81 89 PHE A CA 1
ATOM 722 C C . PHE A 1 89 ? -5.792 2.409 7.286 1.00 79.81 89 PHE A C 1
ATOM 724 O O . PHE A 1 89 ? -4.736 2.648 6.711 1.00 79.81 89 PHE A O 1
ATOM 731 N N . TYR A 1 90 ? -6.466 1.274 7.072 1.00 71.38 90 TYR A N 1
ATOM 732 C CA . TYR A 1 90 ? -5.981 0.253 6.135 1.00 71.38 90 TYR A CA 1
ATOM 733 C C . TYR A 1 90 ? -6.049 0.718 4.683 1.00 71.38 90 TYR A C 1
ATOM 735 O O . TYR A 1 90 ? -5.153 0.405 3.906 1.00 71.38 90 TYR A O 1
ATOM 743 N N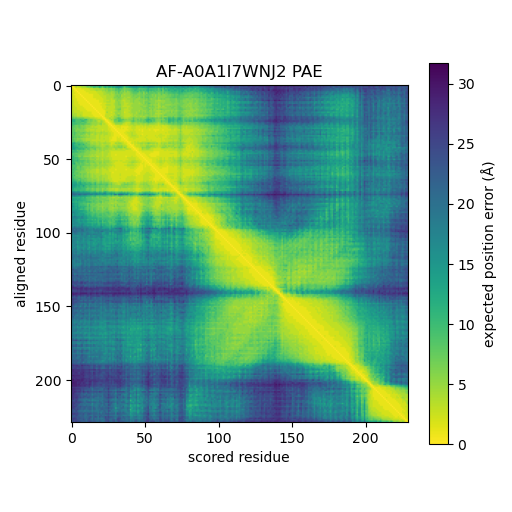 . ILE A 1 91 ? -7.081 1.483 4.322 1.00 69.62 91 ILE A N 1
ATOM 744 C CA . ILE A 1 91 ? -7.199 2.078 2.988 1.00 69.62 91 ILE A CA 1
ATOM 745 C C . ILE A 1 91 ? -6.099 3.125 2.787 1.00 69.62 91 ILE A C 1
ATOM 747 O O . ILE A 1 91 ? -5.409 3.074 1.774 1.00 69.62 91 ILE A O 1
ATOM 751 N N . LYS A 1 92 ? -5.877 4.008 3.771 1.00 75.25 92 LYS A N 1
ATOM 752 C CA . LYS A 1 92 ? -4.789 4.996 3.772 1.00 75.25 92 LYS A CA 1
ATOM 753 C C . LYS A 1 92 ? -3.434 4.299 3.646 1.00 75.25 92 LYS A C 1
ATOM 755 O O . LYS A 1 92 ? -2.725 4.556 2.689 1.00 75.25 92 LYS A O 1
ATOM 760 N N . ALA A 1 93 ? -3.146 3.305 4.485 1.00 72.50 93 ALA A N 1
ATOM 761 C CA . ALA A 1 93 ? -1.907 2.531 4.409 1.00 72.50 93 A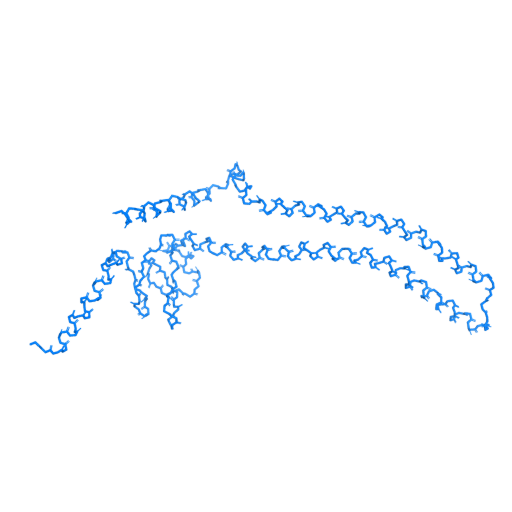LA A CA 1
ATOM 762 C C . ALA A 1 93 ? -1.736 1.802 3.063 1.00 72.50 93 ALA A C 1
ATOM 764 O O . ALA A 1 93 ? -0.639 1.767 2.514 1.00 72.50 93 ALA A O 1
ATOM 765 N N . ALA A 1 94 ? -2.803 1.226 2.501 1.00 65.81 94 ALA A N 1
ATOM 766 C CA . ALA A 1 94 ? -2.742 0.553 1.205 1.00 65.81 94 ALA A CA 1
ATOM 767 C C . ALA A 1 94 ? -2.508 1.531 0.043 1.00 65.81 94 ALA A C 1
ATOM 769 O O . ALA A 1 94 ? -1.791 1.190 -0.901 1.00 65.81 94 ALA A O 1
ATOM 770 N N . ILE A 1 95 ? -3.103 2.725 0.111 1.00 72.62 95 ILE A N 1
ATOM 771 C CA . ILE A 1 95 ? -2.861 3.813 -0.839 1.00 72.62 95 ILE A CA 1
ATOM 772 C C . ILE A 1 95 ? -1.425 4.309 -0.685 1.00 72.62 95 ILE A C 1
ATOM 774 O O . ILE A 1 95 ? -0.723 4.362 -1.685 1.00 72.62 95 ILE A O 1
ATOM 778 N N . ASP A 1 96 ? -0.961 4.563 0.535 1.00 74.31 96 ASP A N 1
ATOM 779 C CA . ASP A 1 96 ? 0.369 5.108 0.812 1.00 74.31 96 ASP A CA 1
ATOM 780 C C . ASP A 1 96 ? 1.477 4.142 0.370 1.00 74.31 96 ASP A C 1
ATOM 782 O O . ASP A 1 96 ? 2.396 4.539 -0.342 1.00 74.31 96 ASP A O 1
ATOM 786 N N . ILE A 1 97 ? 1.360 2.844 0.684 1.00 75.25 97 ILE A N 1
ATOM 787 C CA . ILE A 1 97 ? 2.354 1.829 0.290 1.00 75.25 97 ILE A CA 1
ATOM 788 C C . ILE A 1 97 ? 2.438 1.702 -1.237 1.00 75.25 97 ILE A C 1
ATOM 790 O O . ILE A 1 97 ? 3.532 1.620 -1.801 1.00 75.25 97 ILE A O 1
ATOM 794 N N . LYS A 1 98 ? 1.291 1.683 -1.929 1.00 74.56 98 LYS A N 1
ATOM 795 C CA . LYS A 1 98 ? 1.265 1.552 -3.393 1.00 74.56 98 LYS A CA 1
ATOM 796 C C . LYS A 1 98 ? 1.675 2.844 -4.087 1.00 74.56 98 LYS A C 1
ATOM 798 O O . LYS A 1 98 ? 2.417 2.780 -5.060 1.00 74.56 98 LYS A O 1
ATOM 803 N N . ALA A 1 99 ? 1.229 3.993 -3.593 1.00 71.81 99 ALA A N 1
ATOM 804 C CA . ALA A 1 99 ? 1.601 5.295 -4.125 1.00 71.81 99 ALA A CA 1
ATOM 805 C C . ALA A 1 99 ? 3.102 5.532 -3.970 1.00 71.81 99 ALA A C 1
ATOM 807 O O . ALA A 1 99 ? 3.727 5.973 -4.924 1.00 71.81 99 ALA A O 1
ATOM 808 N N . PHE A 1 100 ? 3.699 5.151 -2.838 1.00 73.75 100 PHE A N 1
ATOM 809 C CA . PHE A 1 100 ? 5.141 5.241 -2.622 1.00 73.75 100 PHE A CA 1
ATOM 810 C C . PHE A 1 100 ? 5.929 4.335 -3.577 1.00 73.75 100 PHE A C 1
ATOM 812 O O . PHE A 1 100 ? 6.863 4.786 -4.240 1.00 73.75 100 PHE A O 1
ATOM 819 N N . ALA A 1 101 ? 5.517 3.070 -3.716 1.00 74.94 101 ALA A N 1
ATOM 820 C CA . ALA A 1 101 ? 6.153 2.144 -4.651 1.00 74.94 101 ALA A CA 1
ATOM 821 C C . ALA A 1 101 ? 6.050 2.634 -6.105 1.00 74.94 101 ALA A C 1
ATOM 823 O O . ALA A 1 101 ? 7.024 2.572 -6.850 1.00 74.94 101 ALA A O 1
ATOM 824 N N . VAL A 1 102 ? 4.890 3.162 -6.503 1.00 72.88 102 VAL A N 1
ATOM 825 C CA . VAL A 1 102 ? 4.660 3.724 -7.841 1.00 72.88 102 VAL A CA 1
ATOM 826 C C . VAL A 1 102 ? 5.447 5.024 -8.041 1.00 72.88 102 VAL A C 1
ATOM 828 O O . VAL A 1 102 ? 6.064 5.200 -9.090 1.00 72.88 102 VAL A O 1
ATOM 831 N N . ALA A 1 103 ? 5.503 5.897 -7.036 1.00 75.50 103 ALA A N 1
ATOM 832 C CA . ALA A 1 103 ? 6.264 7.143 -7.069 1.00 75.50 103 ALA A CA 1
ATOM 833 C C . ALA A 1 103 ? 7.775 6.904 -7.186 1.00 75.50 103 ALA A C 1
ATOM 835 O O . ALA A 1 103 ? 8.452 7.686 -7.844 1.00 75.50 103 ALA A O 1
ATOM 836 N N . LEU A 1 104 ? 8.301 5.816 -6.614 1.00 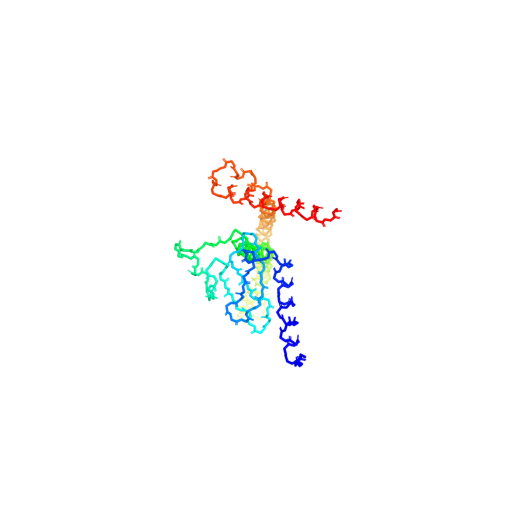77.88 104 LEU A N 1
ATOM 837 C CA . LEU A 1 104 ? 9.697 5.407 -6.798 1.00 77.88 104 LEU A CA 1
ATOM 838 C C . LEU A 1 104 ? 9.931 4.673 -8.124 1.00 77.88 104 LEU A C 1
ATOM 840 O O . LEU A 1 104 ? 10.946 4.898 -8.784 1.00 77.88 104 LEU A O 1
ATOM 844 N N . ALA A 1 105 ? 9.007 3.801 -8.532 1.00 76.94 105 ALA A N 1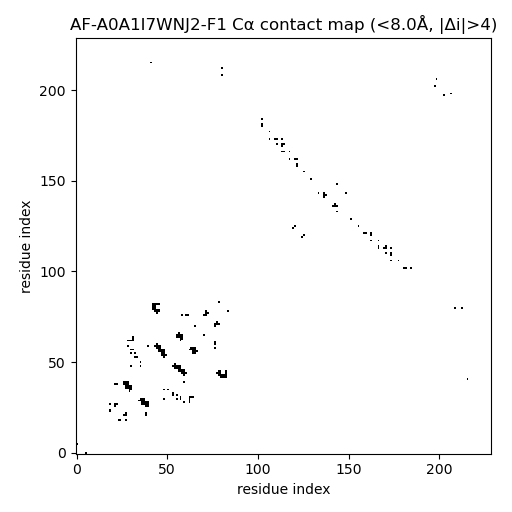
ATOM 845 C CA . ALA A 1 105 ? 9.170 2.980 -9.728 1.00 76.94 105 ALA A CA 1
ATOM 846 C C . ALA A 1 105 ? 9.050 3.787 -11.028 1.00 76.94 105 ALA A C 1
ATOM 848 O O . ALA A 1 105 ? 9.774 3.502 -11.979 1.00 76.94 105 ALA A O 1
ATOM 849 N N . ILE A 1 106 ? 8.170 4.793 -11.087 1.00 78.31 106 ILE A N 1
ATOM 850 C CA . ILE A 1 106 ? 7.944 5.590 -12.303 1.00 78.31 106 ILE A CA 1
ATOM 851 C C . ILE A 1 106 ? 9.214 6.343 -12.745 1.00 78.31 106 ILE A C 1
ATOM 853 O O . ILE A 1 106 ? 9.604 6.173 -13.900 1.00 78.31 106 ILE A O 1
ATOM 857 N N . PRO A 1 107 ? 9.907 7.121 -11.890 1.00 76.56 107 PRO A N 1
ATOM 858 C CA . PRO A 1 107 ? 11.141 7.805 -12.274 1.00 76.56 107 PRO A CA 1
ATOM 859 C C . PRO A 1 107 ? 12.238 6.833 -12.708 1.00 76.56 107 PRO A C 1
ATOM 861 O O . PRO A 1 107 ? 12.921 7.090 -13.693 1.00 76.56 107 PRO A O 1
ATOM 864 N N . LEU A 1 108 ? 12.380 5.698 -12.013 1.00 79.75 108 LEU A N 1
ATOM 865 C CA . LEU A 1 108 ? 13.352 4.654 -12.355 1.00 79.75 108 LEU A CA 1
ATOM 866 C C . LEU A 1 108 ? 13.057 4.018 -13.717 1.00 79.75 108 LEU A C 1
ATOM 868 O O . LEU A 1 108 ? 13.964 3.843 -14.530 1.00 79.75 108 LEU A O 1
ATOM 872 N N . ALA A 1 109 ? 11.791 3.696 -13.986 1.00 81.69 109 ALA A N 1
ATOM 873 C CA . ALA A 1 109 ? 11.367 3.145 -15.265 1.00 81.69 109 ALA A CA 1
ATOM 874 C C . ALA A 1 109 ? 11.570 4.159 -16.397 1.00 81.69 109 ALA A C 1
ATOM 876 O O . ALA A 1 109 ? 12.156 3.817 -17.422 1.00 81.69 109 ALA A O 1
ATOM 877 N N . LEU A 1 110 ? 11.152 5.413 -16.197 1.00 79.25 110 LEU A N 1
ATOM 878 C CA . LEU A 1 110 ? 11.350 6.486 -17.170 1.00 79.25 110 LEU A CA 1
ATOM 879 C C . LEU A 1 110 ? 12.836 6.710 -17.447 1.00 79.25 110 LEU A C 1
ATOM 881 O O . LEU A 1 110 ? 13.229 6.733 -18.607 1.00 79.25 110 LEU A O 1
ATOM 885 N N . PHE A 1 111 ? 13.675 6.771 -16.414 1.00 79.62 111 PHE A N 1
ATOM 886 C CA . PHE A 1 111 ? 15.122 6.892 -16.572 1.00 79.62 111 PHE A CA 1
ATOM 887 C C . PHE A 1 111 ? 15.717 5.712 -17.354 1.00 79.62 111 PHE A C 1
ATOM 889 O O . PHE A 1 111 ? 16.497 5.916 -18.284 1.00 79.62 111 PHE A O 1
ATOM 896 N N . SER A 1 112 ? 15.295 4.482 -17.045 1.00 83.25 112 SER A N 1
ATOM 897 C CA . SER A 1 112 ? 15.718 3.280 -17.771 1.00 83.25 112 SER A CA 1
ATOM 898 C C . SER A 1 112 ? 15.348 3.342 -19.255 1.00 83.25 112 SER A C 1
ATOM 900 O O . SER A 1 112 ? 16.188 3.057 -20.106 1.00 83.25 112 SER A O 1
ATOM 902 N N . PHE A 1 113 ? 14.138 3.794 -19.600 1.00 83.38 113 PHE A N 1
ATOM 903 C CA . PHE A 1 113 ? 13.751 3.997 -20.999 1.00 83.38 113 PHE A CA 1
ATOM 904 C C . PHE A 1 113 ? 14.541 5.127 -21.664 1.00 83.38 113 PHE A C 1
ATOM 906 O O . PHE A 1 113 ? 14.991 4.966 -22.798 1.00 83.38 113 PHE A O 1
ATOM 913 N N . MET A 1 114 ? 14.746 6.242 -20.962 1.00 81.81 114 MET A N 1
ATOM 914 C CA . MET A 1 114 ? 15.449 7.420 -21.479 1.00 81.81 114 MET A CA 1
ATOM 915 C C . MET A 1 114 ? 16.934 7.154 -21.733 1.00 81.81 114 MET A C 1
ATOM 917 O O . MET A 1 114 ? 17.471 7.669 -22.704 1.00 81.81 114 MET A O 1
ATOM 921 N N . CYS A 1 115 ? 17.600 6.337 -20.913 1.00 81.75 115 CYS A N 1
ATOM 922 C CA . CYS A 1 115 ? 18.990 5.936 -21.143 1.00 81.75 115 CYS A CA 1
ATOM 923 C C . CYS A 1 115 ? 19.097 4.704 -22.052 1.00 81.75 115 CYS A C 1
ATOM 925 O O . CYS A 1 115 ? 19.980 4.633 -22.907 1.00 81.75 115 CYS A O 1
ATOM 927 N N . GLY A 1 116 ? 18.190 3.740 -21.897 1.00 84.25 116 GLY A N 1
ATOM 928 C CA . GLY A 1 116 ? 18.210 2.473 -22.620 1.00 84.25 116 GLY A CA 1
ATOM 929 C C . GLY A 1 116 ? 17.922 2.625 -24.110 1.00 84.25 116 GLY A C 1
ATOM 930 O O . GLY A 1 116 ? 18.627 2.022 -24.917 1.00 84.25 116 GLY A O 1
ATOM 931 N N . LEU A 1 117 ? 16.944 3.453 -24.502 1.00 84.06 117 LEU A N 1
ATOM 932 C CA . LEU A 1 117 ? 16.597 3.649 -25.917 1.00 84.06 117 LEU A CA 1
ATOM 933 C C . LEU A 1 117 ? 17.744 4.265 -26.736 1.00 84.06 117 LEU A C 1
ATOM 935 O O . LEU A 1 117 ? 18.072 3.696 -27.777 1.00 84.06 117 LEU A O 1
ATOM 939 N N . PRO A 1 118 ? 18.401 5.361 -26.308 1.00 80.94 118 PRO A N 1
ATOM 940 C CA . PRO A 1 118 ? 19.534 5.923 -27.038 1.00 80.94 118 PRO A CA 1
ATOM 941 C C . PRO A 1 118 ? 20.711 4.959 -27.124 1.00 80.94 118 PRO A C 1
ATOM 943 O O . PRO A 1 118 ? 21.281 4.808 -28.199 1.00 80.94 118 PRO A O 1
ATOM 946 N N . ILE A 1 119 ? 21.047 4.263 -26.032 1.00 82.50 119 ILE A N 1
ATOM 947 C CA . ILE A 1 119 ? 22.119 3.257 -26.032 1.00 82.50 119 ILE A CA 1
ATOM 948 C C . ILE A 1 119 ? 21.770 2.134 -27.013 1.00 82.50 119 ILE A C 1
ATOM 950 O O . ILE A 1 119 ? 22.587 1.763 -27.854 1.00 82.50 119 ILE A O 1
ATOM 954 N N . PHE A 1 120 ? 20.536 1.633 -26.979 1.00 85.12 120 PHE A N 1
ATOM 955 C CA . PHE A 1 120 ? 20.082 0.617 -27.920 1.00 85.12 120 PHE A CA 1
ATOM 956 C C . PHE A 1 120 ? 20.176 1.106 -29.3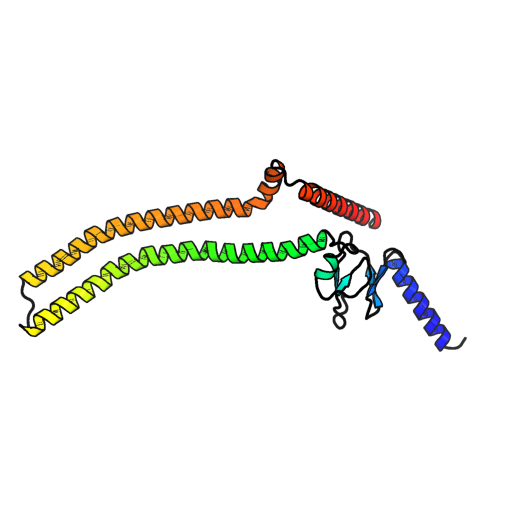71 1.00 85.12 120 PHE A C 1
ATOM 958 O O . PHE A 1 120 ? 20.713 0.400 -30.217 1.00 85.12 120 PHE A O 1
ATOM 965 N N . ILE A 1 121 ? 19.739 2.329 -29.667 1.00 84.31 121 ILE A N 1
ATOM 966 C CA . ILE A 1 121 ? 19.835 2.914 -31.010 1.00 84.31 121 ILE A CA 1
ATOM 967 C C . ILE A 1 121 ? 21.303 3.062 -31.440 1.00 84.31 121 ILE A C 1
ATOM 969 O O . ILE A 1 121 ? 21.651 2.695 -32.559 1.00 84.31 121 ILE A O 1
ATOM 973 N N . VAL A 1 122 ? 22.180 3.532 -30.555 1.00 81.88 122 VAL A N 1
ATOM 974 C CA . VAL A 1 122 ? 23.602 3.762 -30.844 1.00 81.88 122 VAL A CA 1
ATOM 975 C C . VAL A 1 122 ? 24.388 2.462 -31.032 1.00 81.88 122 VAL A C 1
ATOM 977 O O . VAL A 1 122 ? 25.332 2.455 -31.811 1.00 81.88 122 VAL A O 1
ATOM 980 N N . PHE A 1 123 ? 24.026 1.358 -30.375 1.00 83.06 123 PHE A N 1
ATOM 981 C CA . PHE A 1 123 ? 24.782 0.098 -30.471 1.00 83.06 123 PHE A CA 1
ATOM 982 C C . PHE A 1 123 ? 24.102 -0.967 -31.344 1.00 83.06 123 PHE A C 1
ATOM 984 O O . PHE A 1 123 ? 24.756 -1.628 -32.160 1.00 83.06 123 PHE A O 1
ATOM 991 N N . ALA A 1 124 ? 22.786 -1.138 -31.222 1.00 87.25 124 ALA A N 1
ATOM 992 C CA . ALA A 1 124 ? 22.050 -2.155 -31.969 1.00 87.25 124 ALA A CA 1
ATOM 993 C C . ALA A 1 124 ? 21.857 -1.750 -33.435 1.00 87.25 124 ALA A C 1
ATOM 995 O O . ALA A 1 124 ? 21.997 -2.578 -34.331 1.00 87.25 124 ALA A O 1
ATOM 996 N N . PHE A 1 125 ? 21.584 -0.475 -33.723 1.00 84.06 125 PHE A N 1
ATOM 997 C CA . PHE A 1 125 ? 21.343 -0.064 -35.106 1.00 84.06 125 PHE A CA 1
ATOM 998 C C . PHE A 1 125 ? 22.604 -0.164 -35.985 1.00 84.06 125 PHE A C 1
ATOM 1000 O O . PHE A 1 125 ? 22.516 -0.738 -37.074 1.00 84.06 125 PHE A O 1
ATOM 1007 N N . PRO A 1 126 ? 23.795 0.276 -35.531 1.00 82.94 126 PRO A N 1
ATOM 1008 C CA . PRO A 1 126 ? 25.045 0.035 -36.247 1.00 82.94 126 PRO A CA 1
ATOM 1009 C C . PRO A 1 126 ? 25.369 -1.425 -36.490 1.00 82.94 126 PRO A C 1
ATOM 1011 O O . PRO A 1 126 ? 25.740 -1.784 -37.603 1.00 82.94 126 PRO A O 1
ATOM 1014 N N . SER A 1 127 ? 25.211 -2.275 -35.474 1.00 84.81 127 SER A N 1
ATOM 1015 C CA . SER A 1 127 ? 25.511 -3.700 -35.613 1.00 84.81 127 SER A CA 1
ATOM 1016 C C . SER A 1 127 ? 24.581 -4.364 -36.630 1.00 84.81 127 SER A C 1
ATOM 1018 O O . SER A 1 127 ? 25.052 -5.119 -37.481 1.00 84.81 127 SER A O 1
ATOM 1020 N N . LEU A 1 128 ? 23.294 -4.002 -36.644 1.00 88.50 128 LEU A N 1
ATOM 1021 C CA . LEU A 1 128 ? 22.342 -4.465 -37.657 1.00 88.50 128 LEU A CA 1
ATOM 1022 C C . LEU A 1 128 ? 22.661 -3.931 -39.065 1.00 88.50 128 LEU A C 1
ATOM 1024 O O . LEU A 1 128 ? 22.512 -4.663 -40.048 1.00 88.50 128 LEU A O 1
ATOM 1028 N N . LEU A 1 129 ? 23.116 -2.678 -39.189 1.00 86.00 129 LEU A N 1
ATOM 1029 C CA . LEU A 1 129 ? 23.549 -2.114 -40.472 1.00 86.00 129 LEU A CA 1
ATOM 1030 C C . LEU A 1 129 ? 24.807 -2.802 -41.001 1.00 86.00 129 LEU A C 1
ATOM 1032 O O . LEU A 1 129 ? 24.831 -3.187 -42.169 1.00 86.00 129 LEU A O 1
ATOM 1036 N N . VAL A 1 130 ? 25.818 -2.989 -40.150 1.00 85.25 130 VAL A N 1
ATOM 1037 C CA . VAL A 1 130 ? 27.053 -3.709 -40.487 1.00 85.25 130 VAL A CA 1
ATOM 1038 C C . VAL A 1 130 ? 26.713 -5.128 -40.926 1.00 85.25 130 VAL A C 1
ATOM 1040 O O . VAL A 1 130 ? 27.172 -5.550 -41.979 1.00 85.25 130 VAL A O 1
ATOM 1043 N N . GLN A 1 131 ? 25.845 -5.839 -40.199 1.00 88.81 131 GLN A N 1
ATOM 1044 C CA . GLN A 1 131 ? 25.408 -7.184 -40.584 1.00 88.81 131 GLN A CA 1
ATOM 1045 C C . GLN A 1 131 ? 24.696 -7.212 -41.941 1.00 88.81 131 GLN A C 1
ATOM 1047 O O . GLN A 1 131 ? 24.957 -8.108 -42.743 1.00 88.81 131 GLN A O 1
ATOM 1052 N N . ARG A 1 132 ? 23.815 -6.242 -42.231 1.00 87.62 132 ARG A N 1
ATOM 1053 C CA . ARG A 1 132 ? 23.160 -6.144 -43.547 1.00 87.62 132 ARG A CA 1
ATOM 1054 C C . ARG A 1 132 ? 24.155 -5.879 -44.668 1.00 87.62 132 ARG A C 1
ATOM 1056 O O . ARG A 1 132 ? 24.064 -6.535 -45.702 1.00 87.62 132 ARG A O 1
ATOM 1063 N N . ILE A 1 133 ? 25.064 -4.923 -44.476 1.00 83.88 133 ILE A N 1
ATOM 1064 C CA . ILE A 1 133 ? 26.063 -4.549 -45.485 1.00 83.88 133 ILE A CA 1
ATOM 1065 C C . ILE A 1 133 ? 27.017 -5.716 -45.711 1.00 83.88 133 ILE A C 1
ATOM 1067 O O . ILE A 1 133 ? 27.209 -6.110 -46.854 1.00 83.88 133 ILE A O 1
ATOM 1071 N N . TYR A 1 134 ? 27.518 -6.328 -44.637 1.00 83.69 134 TYR A N 1
ATOM 1072 C CA . TYR A 1 134 ? 28.370 -7.509 -44.705 1.00 83.69 134 TYR A CA 1
ATOM 1073 C C . TYR A 1 134 ? 27.681 -8.619 -45.496 1.00 83.69 134 TYR A C 1
ATOM 1075 O O . TYR A 1 134 ? 28.187 -9.012 -46.536 1.00 83.69 134 TYR A O 1
ATOM 1083 N N . LYS A 1 135 ? 26.461 -9.024 -45.113 1.00 86.38 135 LYS A N 1
ATOM 1084 C CA . LYS A 1 135 ? 25.703 -10.073 -45.818 1.00 86.38 135 LYS A CA 1
ATOM 1085 C C . LYS A 1 135 ? 25.423 -9.738 -47.291 1.00 86.38 135 LYS A C 1
ATOM 1087 O O . LYS A 1 135 ? 25.311 -10.648 -48.109 1.00 86.38 135 LYS A O 1
ATOM 1092 N N . SER A 1 136 ? 25.285 -8.456 -47.628 1.00 83.12 136 SER A N 1
ATOM 1093 C CA . SER A 1 136 ? 25.129 -8.002 -49.013 1.00 83.12 136 SER A CA 1
ATOM 1094 C C . SER A 1 136 ? 26.445 -8.059 -49.794 1.00 83.12 136 SER A C 1
ATOM 1096 O O . SER A 1 136 ? 26.428 -8.441 -50.961 1.00 83.12 136 SER A O 1
ATOM 1098 N N . ALA A 1 137 ? 27.567 -7.708 -49.164 1.00 77.31 137 ALA A N 1
ATOM 1099 C CA . ALA A 1 137 ? 28.896 -7.696 -49.769 1.00 77.31 137 ALA A CA 1
ATOM 1100 C C . ALA A 1 137 ? 29.442 -9.116 -49.971 1.00 77.31 137 ALA A C 1
ATOM 1102 O O . ALA A 1 137 ? 29.834 -9.450 -51.085 1.00 77.31 137 ALA A O 1
ATOM 1103 N N . THR A 1 138 ? 29.336 -9.999 -48.964 1.00 77.81 138 THR A N 1
ATOM 1104 C CA . THR A 1 138 ? 29.794 -11.404 -49.055 1.00 77.81 138 THR A CA 1
ATOM 1105 C C . THR A 1 138 ? 29.060 -12.203 -50.136 1.00 77.81 138 THR A C 1
ATOM 1107 O O . THR A 1 138 ? 29.491 -13.286 -50.512 1.00 77.81 138 THR A O 1
ATOM 1110 N N . ARG A 1 139 ? 27.933 -11.693 -50.651 1.00 78.50 139 ARG A N 1
ATOM 1111 C CA . ARG A 1 139 ? 27.219 -12.305 -51.776 1.00 78.50 139 ARG A CA 1
ATOM 1112 C C . ARG A 1 139 ? 27.912 -12.063 -53.123 1.00 78.50 139 ARG A C 1
ATOM 1114 O O . ARG A 1 139 ? 27.710 -12.864 -54.030 1.00 78.50 139 ARG A O 1
ATOM 1121 N N . ASN A 1 140 ? 28.690 -10.986 -53.252 1.00 70.44 140 ASN A N 1
ATOM 1122 C CA . ASN A 1 140 ? 29.260 -10.536 -54.523 1.00 70.44 140 ASN A CA 1
ATOM 1123 C C . ASN A 1 140 ? 30.803 -10.457 -54.523 1.00 70.44 140 ASN A C 1
ATOM 1125 O O . ASN A 1 140 ? 31.387 -10.716 -55.571 1.00 70.44 140 ASN A O 1
ATOM 1129 N N . THR A 1 141 ? 31.467 -10.138 -53.401 1.00 71.62 141 THR A N 1
ATOM 1130 C CA . THR A 1 141 ? 32.941 -10.022 -53.285 1.00 71.62 141 THR A CA 1
ATOM 1131 C C . THR A 1 141 ? 33.431 -10.206 -51.835 1.00 71.62 141 THR A C 1
ATOM 1133 O O . THR A 1 141 ? 32.756 -9.784 -50.900 1.00 71.62 141 THR A O 1
ATOM 1136 N N . ASP A 1 142 ? 34.631 -10.770 -51.630 1.00 76.50 142 ASP A N 1
ATOM 1137 C CA . ASP A 1 142 ? 35.181 -11.090 -50.290 1.00 76.50 142 ASP A CA 1
ATOM 1138 C C . ASP A 1 142 ? 35.696 -9.883 -49.474 1.00 76.50 142 ASP A C 1
ATOM 1140 O O . ASP A 1 142 ? 35.960 -10.015 -48.278 1.00 76.50 142 ASP A O 1
ATOM 1144 N N . SER A 1 143 ? 35.831 -8.693 -50.069 1.00 81.25 143 SER A N 1
ATOM 1145 C CA . SER A 1 143 ? 36.322 -7.494 -49.376 1.00 81.25 143 SER A CA 1
ATOM 1146 C C . SER A 1 143 ? 35.365 -6.307 -49.494 1.00 81.25 143 SER A C 1
ATOM 1148 O O . SER A 1 143 ? 34.733 -6.090 -50.527 1.00 81.25 143 SER A O 1
ATOM 1150 N N . LEU A 1 144 ? 35.259 -5.531 -48.406 1.00 80.38 144 LEU A N 1
ATOM 1151 C CA . LEU A 1 144 ? 34.507 -4.275 -48.381 1.00 80.38 144 LEU A CA 1
ATOM 1152 C C . LEU A 1 144 ? 35.262 -3.217 -49.186 1.00 80.38 144 LEU A C 1
ATOM 1154 O O . LEU A 1 144 ? 36.442 -2.955 -48.933 1.00 80.38 144 LEU A O 1
ATOM 1158 N N . THR A 1 145 ? 34.574 -2.569 -50.116 1.00 84.69 145 THR A N 1
ATOM 1159 C CA . THR A 1 145 ? 35.172 -1.504 -50.922 1.00 84.69 145 THR A CA 1
ATOM 1160 C C . THR A 1 145 ? 35.300 -0.210 -50.103 1.00 84.69 145 THR A C 1
ATOM 1162 O O . THR A 1 145 ? 34.490 0.092 -49.226 1.00 84.69 145 THR A O 1
ATOM 1165 N N . LEU A 1 146 ? 36.332 0.593 -50.385 1.00 87.12 146 LEU A N 1
ATOM 1166 C CA . LEU A 1 146 ? 36.568 1.895 -49.739 1.00 87.12 146 LEU A CA 1
ATOM 1167 C C . LEU A 1 146 ? 35.330 2.832 -49.703 1.00 87.12 146 LEU A C 1
ATOM 1169 O O . LEU A 1 146 ? 35.085 3.437 -48.654 1.00 87.12 146 LEU A O 1
ATOM 1173 N N . PRO A 1 147 ? 34.507 2.949 -50.772 1.00 86.50 147 PRO A N 1
ATOM 1174 C CA . PRO A 1 147 ? 33.280 3.751 -50.723 1.00 86.50 147 PRO A CA 1
ATOM 1175 C C . PRO A 1 147 ? 32.211 3.200 -49.764 1.00 86.50 147 PRO A C 1
ATOM 1177 O O . PRO A 1 147 ? 31.496 3.990 -49.144 1.00 86.50 147 PRO A O 1
ATOM 1180 N N . GLU A 1 148 ? 32.106 1.879 -49.583 1.00 82.88 148 GLU A N 1
ATOM 1181 C CA . GLU A 1 148 ? 31.164 1.279 -48.623 1.00 82.88 148 GLU A CA 1
ATOM 1182 C C . GLU A 1 148 ? 31.554 1.612 -47.182 1.00 82.88 148 GLU A C 1
ATOM 1184 O O . GLU A 1 148 ? 30.690 1.950 -46.369 1.00 82.88 148 GLU A O 1
ATOM 1189 N N . TRP A 1 149 ? 32.857 1.606 -46.886 1.00 85.06 149 TRP A N 1
ATOM 1190 C CA . TRP A 1 149 ? 33.394 2.066 -45.604 1.00 85.06 149 TRP A CA 1
ATOM 1191 C C . TRP A 1 149 ? 33.067 3.537 -45.332 1.00 85.06 149 TRP A C 1
ATOM 1193 O O . TRP A 1 149 ? 32.622 3.877 -44.233 1.00 85.06 149 TRP A O 1
ATOM 1203 N N . GLY A 1 150 ? 33.227 4.400 -46.339 1.00 90.56 150 GLY A N 1
ATOM 1204 C CA . GLY A 1 150 ? 32.874 5.817 -46.236 1.00 90.56 150 GLY A CA 1
ATOM 1205 C C . GLY A 1 150 ? 31.387 6.031 -45.938 1.00 90.56 150 GLY A C 1
ATOM 1206 O O . GLY A 1 150 ? 31.032 6.809 -45.053 1.00 90.56 150 GLY A O 1
ATOM 1207 N N . LEU A 1 151 ? 30.509 5.288 -46.617 1.00 84.88 151 LEU A N 1
ATOM 1208 C CA . LEU A 1 151 ? 29.060 5.385 -46.428 1.00 84.88 151 LEU A CA 1
ATOM 1209 C C . LEU A 1 151 ? 28.611 4.834 -45.064 1.00 84.88 151 LEU A C 1
ATOM 1211 O O . LEU A 1 151 ? 27.673 5.364 -44.463 1.00 84.88 151 LEU A O 1
ATOM 1215 N N . LEU A 1 152 ? 29.295 3.806 -44.553 1.00 85.88 152 LEU A N 1
ATOM 1216 C CA . LEU A 1 152 ? 29.068 3.264 -43.214 1.00 85.88 152 LEU A CA 1
ATOM 1217 C C . LEU A 1 152 ? 29.466 4.286 -42.144 1.00 85.88 152 LEU A C 1
ATOM 1219 O O . LEU A 1 152 ? 28.632 4.629 -41.307 1.00 85.88 152 LEU A O 1
ATOM 1223 N N . LEU A 1 153 ? 30.680 4.841 -42.212 1.00 88.19 153 LEU A N 1
ATOM 1224 C CA . LEU A 1 153 ? 31.146 5.879 -41.283 1.00 88.19 153 LEU A CA 1
ATOM 1225 C C . LEU A 1 153 ? 30.250 7.121 -41.309 1.00 88.19 153 LEU A C 1
ATOM 1227 O O . LEU A 1 153 ? 29.878 7.628 -40.253 1.00 88.19 153 LEU A O 1
ATOM 1231 N N . PHE A 1 154 ? 29.837 7.572 -42.494 1.00 90.38 154 PHE A N 1
ATOM 1232 C CA . PHE A 1 154 ? 28.912 8.696 -42.628 1.00 90.38 154 PHE A CA 1
ATOM 1233 C C . PHE A 1 154 ? 27.573 8.426 -41.928 1.00 90.38 154 PHE A C 1
ATOM 1235 O O . PHE A 1 154 ? 27.101 9.258 -41.151 1.00 90.38 154 PHE A O 1
ATOM 1242 N N . LYS A 1 155 ? 26.982 7.239 -42.134 1.00 86.50 155 LYS A N 1
ATOM 1243 C CA . LYS A 1 155 ? 25.740 6.841 -41.455 1.00 86.50 155 LYS A CA 1
ATOM 1244 C C . LYS A 1 155 ? 25.916 6.793 -39.942 1.00 86.50 155 LYS A C 1
ATOM 1246 O O . LYS A 1 155 ? 25.074 7.338 -39.236 1.00 86.50 155 LYS A O 1
ATOM 1251 N N . MET A 1 156 ? 27.017 6.222 -39.456 1.00 86.06 156 MET A N 1
ATOM 1252 C CA . MET A 1 156 ? 27.343 6.196 -38.029 1.00 86.06 156 MET A CA 1
ATOM 1253 C C . MET A 1 156 ? 27.386 7.605 -37.441 1.00 86.06 156 MET A C 1
ATOM 1255 O O . MET A 1 156 ? 26.676 7.892 -36.481 1.00 86.06 156 MET A O 1
ATOM 1259 N N . ILE A 1 157 ? 28.162 8.501 -38.051 1.00 89.81 157 ILE A N 1
ATOM 1260 C CA . ILE A 1 157 ? 28.337 9.878 -37.577 1.00 89.81 157 ILE A CA 1
ATOM 1261 C C . ILE A 1 157 ? 27.008 10.641 -37.615 1.00 89.81 157 ILE A C 1
ATOM 1263 O O . ILE A 1 157 ? 26.647 11.281 -36.630 1.00 89.81 157 ILE A O 1
ATOM 1267 N N . SER A 1 158 ? 26.241 10.529 -38.704 1.00 88.31 158 SER A N 1
ATOM 1268 C CA . SER A 1 158 ? 24.934 11.193 -38.822 1.00 88.31 158 SER A CA 1
ATOM 1269 C C . SER A 1 158 ? 23.958 10.760 -37.724 1.00 88.31 158 SER A C 1
ATOM 1271 O O . SER A 1 158 ? 23.225 11.582 -37.177 1.00 88.31 158 SER A O 1
ATOM 1273 N N . LEU A 1 159 ? 23.996 9.481 -37.345 1.00 86.19 159 LEU A N 1
ATOM 1274 C CA . LEU A 1 159 ? 23.116 8.920 -36.330 1.00 86.19 159 LEU A CA 1
ATOM 1275 C C . LEU A 1 159 ? 23.519 9.385 -34.929 1.00 86.19 159 LEU A C 1
ATOM 1277 O O . LEU A 1 159 ? 22.649 9.730 -34.137 1.00 86.19 159 LEU A O 1
ATOM 1281 N N . TRP A 1 160 ? 24.820 9.494 -34.655 1.00 86.19 160 TRP A N 1
ATOM 1282 C CA . TRP A 1 160 ? 25.341 10.099 -33.425 1.00 86.19 160 TRP A CA 1
ATOM 1283 C C . TRP A 1 160 ? 24.965 11.578 -33.287 1.00 86.19 160 TRP A C 1
ATOM 1285 O O . TRP A 1 160 ? 24.531 11.995 -32.213 1.00 86.19 160 TRP A O 1
ATOM 1295 N N . ILE A 1 161 ? 25.074 12.355 -34.371 1.00 89.88 161 ILE A N 1
ATOM 1296 C CA . ILE A 1 161 ? 24.727 13.786 -34.385 1.00 89.88 161 ILE A CA 1
ATOM 1297 C C . ILE A 1 161 ? 23.248 14.007 -34.051 1.00 89.88 161 ILE A C 1
ATOM 1299 O O . ILE A 1 161 ? 22.924 14.985 -33.387 1.00 89.88 161 ILE A O 1
ATOM 1303 N N . VAL A 1 162 ? 22.354 13.109 -34.475 1.00 86.88 162 VAL A N 1
ATOM 1304 C CA . VAL A 1 162 ? 20.918 13.197 -34.162 1.00 86.88 162 VAL A CA 1
ATOM 1305 C C . VAL A 1 162 ? 20.596 12.597 -32.789 1.00 86.88 162 VAL A C 1
ATOM 1307 O O . VAL A 1 162 ? 19.808 13.168 -32.036 1.00 86.88 162 VAL A O 1
ATOM 1310 N N . ALA A 1 163 ? 21.206 11.467 -32.430 1.00 83.00 163 ALA A N 1
ATOM 1311 C CA . ALA A 1 163 ? 20.901 10.756 -31.190 1.00 83.00 163 ALA A CA 1
ATOM 1312 C C . ALA A 1 163 ? 21.323 11.536 -29.936 1.00 83.00 163 ALA A C 1
ATOM 1314 O O . ALA A 1 163 ? 20.599 11.521 -28.942 1.00 83.00 163 ALA A O 1
ATOM 1315 N N . LEU A 1 164 ? 22.459 12.239 -29.978 1.00 84.69 164 LEU A N 1
ATOM 1316 C CA . LEU A 1 164 ? 22.985 12.990 -28.836 1.00 84.69 164 LEU A CA 1
ATOM 1317 C C . LEU A 1 164 ? 22.054 14.135 -28.377 1.00 84.69 164 LEU A C 1
ATOM 1319 O O . LEU A 1 164 ? 21.682 14.141 -27.202 1.00 84.69 164 LEU A O 1
ATOM 1323 N N . PRO A 1 165 ? 21.609 15.073 -29.240 1.00 87.31 165 PRO A N 1
ATOM 1324 C CA . PRO A 1 165 ? 20.703 16.144 -28.825 1.00 87.31 165 PRO A CA 1
ATOM 1325 C C . PRO A 1 165 ? 19.320 15.622 -28.426 1.00 87.31 165 PRO A C 1
ATOM 1327 O O . PRO A 1 165 ? 18.740 16.123 -27.464 1.00 87.31 165 PRO A O 1
ATOM 1330 N N . VAL A 1 166 ? 18.804 14.593 -29.111 1.00 84.69 166 VAL A N 1
ATOM 1331 C CA . VAL A 1 166 ? 17.517 13.972 -28.754 1.00 84.69 166 VAL A CA 1
ATOM 1332 C C . VAL A 1 166 ? 17.601 13.321 -27.374 1.00 84.69 166 VAL A C 1
ATOM 1334 O O . VAL A 1 166 ? 16.735 13.567 -26.536 1.00 84.69 166 VAL A O 1
ATOM 1337 N N . GLY A 1 167 ? 18.663 12.555 -27.106 1.00 81.88 167 GLY A N 1
ATOM 1338 C CA . GLY A 1 167 ? 18.901 11.934 -25.803 1.00 81.88 167 GLY A CA 1
ATOM 1339 C C 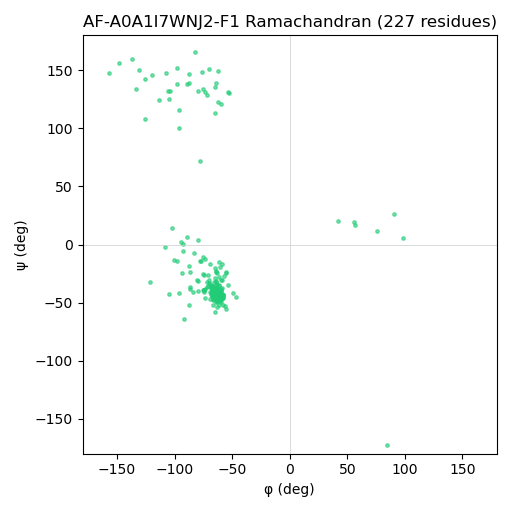. GLY A 1 167 ? 19.066 12.964 -24.684 1.00 81.88 167 GLY A C 1
ATOM 1340 O O . GLY A 1 167 ? 18.507 12.790 -23.603 1.00 81.88 167 GLY A O 1
ATOM 1341 N N . LEU A 1 168 ? 19.763 14.072 -24.951 1.00 85.69 168 LEU A N 1
ATOM 1342 C CA . LEU A 1 168 ? 19.970 15.142 -23.975 1.00 85.69 168 LEU A CA 1
ATOM 1343 C C . LEU A 1 168 ? 18.665 15.884 -23.638 1.00 85.69 168 LEU A C 1
ATOM 1345 O O . LEU A 1 168 ? 18.363 16.082 -22.461 1.00 85.69 168 LEU A O 1
ATOM 1349 N N . LEU A 1 169 ? 17.851 16.229 -24.642 1.00 85.88 169 LEU A N 1
ATOM 1350 C CA . LEU A 1 169 ? 16.528 16.838 -24.436 1.00 85.88 169 LEU A CA 1
ATOM 1351 C C . LEU A 1 169 ? 15.589 15.914 -23.651 1.00 85.88 169 LEU A C 1
ATOM 1353 O O . LEU A 1 169 ? 14.893 16.353 -22.733 1.00 85.88 169 LEU A O 1
ATOM 1357 N N . MET A 1 170 ? 15.589 14.626 -23.989 1.00 82.19 170 MET A N 1
ATOM 1358 C CA . MET A 1 170 ? 14.827 13.601 -23.279 1.00 82.19 170 MET A CA 1
ATOM 1359 C C . MET A 1 170 ? 15.268 13.457 -21.816 1.00 82.19 170 MET A C 1
ATOM 1361 O O . MET A 1 170 ? 14.421 13.434 -20.919 1.00 82.19 170 MET A O 1
ATOM 1365 N N . GLY A 1 171 ? 16.578 13.455 -21.558 1.00 82.19 171 GLY A N 1
ATOM 1366 C CA . GLY A 1 171 ? 17.137 13.407 -20.207 1.00 82.19 171 GLY A CA 1
ATOM 1367 C C . GLY A 1 171 ? 16.702 14.592 -19.339 1.00 82.19 171 GLY A C 1
ATOM 1368 O O . GLY A 1 171 ? 16.235 14.390 -18.218 1.00 82.19 171 GLY A O 1
ATOM 1369 N N . ILE A 1 172 ? 16.773 15.818 -19.869 1.00 86.31 172 ILE A N 1
ATOM 1370 C CA . ILE A 1 172 ? 16.349 17.031 -19.145 1.00 86.31 172 ILE A CA 1
ATOM 1371 C C . ILE A 1 172 ? 14.856 16.966 -18.786 1.00 86.31 172 ILE A C 1
ATOM 1373 O O . ILE A 1 172 ? 14.484 17.227 -17.640 1.00 86.31 172 ILE A O 1
ATOM 1377 N N . ASN A 1 173 ? 14.000 16.555 -19.728 1.00 82.31 173 ASN A N 1
ATOM 1378 C CA . ASN A 1 173 ? 12.561 16.415 -19.481 1.00 82.31 173 ASN A CA 1
ATOM 1379 C C . ASN A 1 173 ? 12.246 15.344 -18.424 1.00 82.31 173 ASN A C 1
ATOM 1381 O O . ASN A 1 173 ? 11.350 15.529 -17.598 1.00 82.31 173 ASN A O 1
ATOM 1385 N N . SER A 1 174 ? 12.996 14.239 -18.404 1.00 80.69 174 SER A N 1
ATOM 1386 C CA . SER A 1 174 ? 12.840 13.201 -17.380 1.00 80.69 174 SER A CA 1
ATOM 1387 C C . SER A 1 174 ? 13.216 13.701 -15.983 1.00 80.69 174 SER A C 1
ATOM 1389 O O . SER A 1 174 ? 12.531 13.380 -15.014 1.00 80.69 174 SER A O 1
ATOM 1391 N N . ILE A 1 175 ? 14.282 14.498 -15.863 1.00 82.69 175 ILE A N 1
ATOM 1392 C CA . ILE A 1 175 ? 14.683 15.092 -14.579 1.00 82.69 175 ILE A CA 1
ATOM 1393 C C . ILE A 1 175 ? 13.611 16.075 -14.101 1.00 82.69 175 ILE A C 1
ATOM 1395 O O . ILE A 1 175 ? 13.208 16.032 -12.939 1.00 82.69 175 ILE A O 1
ATOM 1399 N N . PHE A 1 176 ? 13.102 16.920 -15.001 1.00 86.44 176 PHE A N 1
ATOM 1400 C CA . PHE A 1 176 ? 12.069 17.897 -14.667 1.00 86.44 176 PHE A CA 1
ATOM 1401 C C . PHE A 1 176 ? 10.765 17.229 -14.209 1.00 86.44 176 PHE A C 1
ATOM 1403 O O . PHE A 1 176 ? 10.220 17.580 -13.165 1.00 86.44 176 PHE A O 1
ATOM 1410 N N . THR A 1 177 ? 10.285 16.225 -14.945 1.00 80.25 177 THR A N 1
ATOM 1411 C CA . THR A 1 177 ? 9.076 15.470 -14.568 1.00 80.25 177 THR A CA 1
ATOM 1412 C C . THR A 1 177 ? 9.253 14.727 -13.245 1.00 80.25 177 THR A C 1
ATOM 1414 O O . THR A 1 177 ? 8.360 14.783 -12.399 1.00 80.25 177 THR A O 1
ATOM 1417 N N . GLY A 1 178 ? 10.413 14.103 -13.014 1.00 78.81 178 GLY A N 1
ATOM 1418 C CA . GLY A 1 178 ? 10.743 13.481 -11.730 1.00 78.81 178 GLY A CA 1
ATOM 1419 C C . GLY A 1 178 ? 10.721 14.479 -10.568 1.00 78.81 178 GLY A C 1
ATOM 1420 O O . GLY A 1 178 ? 10.139 14.195 -9.523 1.00 78.81 178 GLY A O 1
ATOM 1421 N N . PHE A 1 179 ? 11.275 15.676 -10.769 1.00 82.88 179 PHE A N 1
ATOM 1422 C CA . PHE A 1 179 ? 11.269 16.746 -9.771 1.00 82.88 179 PHE A CA 1
ATOM 1423 C C . PHE A 1 179 ? 9.854 17.260 -9.459 1.00 82.88 179 PHE A C 1
ATOM 1425 O O . PHE A 1 179 ? 9.500 17.422 -8.293 1.00 82.88 179 PHE A O 1
ATOM 1432 N N . VAL A 1 180 ? 9.011 17.452 -10.480 1.00 85.12 180 VAL A N 1
ATOM 1433 C CA . VAL A 1 180 ? 7.602 17.848 -10.295 1.00 85.12 180 VAL A CA 1
ATOM 1434 C C . VAL A 1 180 ? 6.830 16.787 -9.509 1.00 85.12 180 VAL A C 1
ATOM 1436 O O . VAL A 1 180 ? 6.108 17.127 -8.571 1.00 85.12 180 VAL A O 1
ATOM 1439 N N . MET A 1 181 ? 7.006 15.504 -9.842 1.00 77.44 181 MET A N 1
ATOM 1440 C CA . MET A 1 181 ? 6.364 14.407 -9.111 1.00 77.44 181 MET A CA 1
ATOM 1441 C C . MET A 1 181 ? 6.834 14.331 -7.657 1.00 77.44 181 MET A C 1
ATOM 1443 O O . MET A 1 181 ? 6.021 14.084 -6.770 1.00 77.44 181 MET A O 1
ATOM 1447 N N . PHE A 1 182 ? 8.115 14.597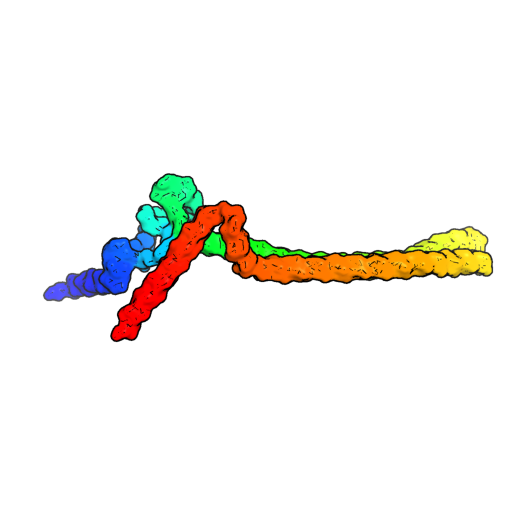 -7.397 1.00 77.19 182 PHE A N 1
ATOM 1448 C CA . PHE A 1 182 ? 8.659 14.657 -6.042 1.00 77.19 182 PHE A CA 1
ATOM 1449 C C . PHE A 1 182 ? 8.054 15.806 -5.221 1.00 77.19 182 PHE A C 1
ATOM 1451 O O . PHE A 1 182 ? 7.654 15.597 -4.078 1.00 77.19 182 PHE A O 1
ATOM 1458 N N . ILE A 1 183 ? 7.900 16.999 -5.808 1.00 83.56 183 ILE A N 1
ATOM 1459 C CA . ILE A 1 183 ? 7.220 18.124 -5.144 1.00 83.56 183 ILE A CA 1
ATOM 1460 C C . ILE A 1 183 ? 5.756 17.781 -4.854 1.00 83.56 183 ILE A C 1
ATOM 1462 O O . ILE A 1 183 ? 5.287 18.002 -3.739 1.00 83.56 183 ILE A O 1
ATOM 1466 N N . LEU A 1 184 ? 5.031 17.226 -5.831 1.00 78.94 184 LEU A N 1
ATOM 1467 C CA . LEU A 1 184 ? 3.640 16.805 -5.637 1.00 78.94 184 LEU A CA 1
ATOM 1468 C C . LEU A 1 184 ? 3.515 15.758 -4.528 1.00 78.94 184 LEU A C 1
ATOM 1470 O O . LEU A 1 184 ? 2.579 15.828 -3.735 1.00 78.94 184 LEU A O 1
ATOM 1474 N N . TYR A 1 185 ? 4.463 14.823 -4.453 1.00 75.81 185 TYR A N 1
ATOM 1475 C CA . TYR A 1 185 ? 4.530 13.835 -3.384 1.00 75.81 185 TYR A CA 1
ATOM 1476 C C . TYR A 1 185 ? 4.721 14.497 -2.014 1.00 75.81 185 TYR A C 1
ATOM 1478 O O . TYR A 1 185 ? 3.955 14.198 -1.106 1.00 75.81 185 TYR A O 1
ATOM 1486 N N . ILE A 1 186 ? 5.651 15.450 -1.874 1.00 78.25 186 ILE A N 1
ATOM 1487 C CA . ILE A 1 186 ? 5.837 16.193 -0.614 1.00 78.25 186 ILE A CA 1
ATOM 1488 C C . ILE A 1 186 ? 4.552 16.935 -0.219 1.00 78.25 186 ILE A C 1
ATOM 1490 O O . ILE A 1 186 ? 4.143 16.885 0.938 1.00 78.25 186 ILE A O 1
ATOM 1494 N N . ILE A 1 187 ? 3.872 17.578 -1.174 1.00 78.38 187 ILE A N 1
ATOM 1495 C CA . ILE A 1 187 ? 2.601 18.279 -0.921 1.00 78.38 187 ILE A CA 1
ATOM 1496 C C . ILE A 1 187 ? 1.505 17.299 -0.463 1.00 78.38 187 ILE A C 1
ATOM 1498 O O . ILE A 1 187 ? 0.702 17.630 0.411 1.00 78.38 187 ILE A O 1
ATOM 1502 N N . LEU A 1 188 ? 1.462 16.097 -1.044 1.00 70.69 188 LEU A N 1
ATOM 1503 C CA . LEU A 1 188 ? 0.541 15.021 -0.662 1.00 70.69 188 LEU A CA 1
ATOM 1504 C C . LEU A 1 188 ? 0.884 14.399 0.697 1.00 70.69 188 LEU A C 1
ATOM 1506 O O . LEU A 1 188 ? -0.017 14.044 1.451 1.00 70.69 188 LEU A O 1
ATOM 1510 N N . GLU A 1 189 ? 2.158 14.283 1.047 1.00 72.69 189 GLU A N 1
ATOM 1511 C CA . GLU A 1 189 ? 2.578 13.828 2.374 1.00 72.69 189 GLU A CA 1
ATOM 1512 C C . GLU A 1 189 ? 2.211 14.871 3.440 1.00 72.69 189 GLU A C 1
ATOM 1514 O O . GLU A 1 189 ? 1.744 14.552 4.535 1.00 72.69 189 GLU A O 1
ATOM 1519 N N . GLU A 1 190 ? 2.299 16.150 3.080 1.00 74.62 190 GLU A N 1
ATOM 1520 C CA . GLU A 1 190 ? 1.904 17.264 3.931 1.00 74.62 190 GLU A CA 1
ATOM 1521 C C . GLU A 1 190 ? 0.380 17.514 3.946 1.00 74.62 190 GLU A C 1
ATOM 1523 O O . GLU A 1 190 ? -0.107 18.423 4.623 1.00 74.62 190 GLU A O 1
ATOM 1528 N N . TYR A 1 191 ? -0.413 16.668 3.279 1.00 62.16 191 TYR A N 1
ATOM 1529 C CA . TYR A 1 191 ? -1.871 16.794 3.187 1.00 62.16 191 TYR A CA 1
ATOM 1530 C C . TYR A 1 191 ? -2.577 16.658 4.544 1.00 62.16 191 TYR A C 1
ATOM 1532 O O . TYR A 1 191 ? -3.638 17.251 4.747 1.00 62.16 191 TYR A O 1
ATOM 1540 N N . ASP A 1 192 ? -1.959 15.992 5.525 1.00 60.25 192 ASP A N 1
ATOM 1541 C CA . ASP A 1 192 ? -2.445 15.985 6.913 1.00 60.25 192 ASP A CA 1
ATOM 1542 C C . ASP A 1 192 ? -2.411 17.401 7.545 1.00 60.25 192 ASP A C 1
ATOM 1544 O O . ASP A 1 192 ? -3.229 17.711 8.417 1.00 60.25 192 ASP A O 1
ATOM 1548 N N . LYS A 1 193 ? -1.549 18.310 7.050 1.00 65.38 193 LYS A N 1
ATOM 1549 C CA . LYS A 1 193 ? -1.557 19.750 7.381 1.00 65.38 193 LYS A CA 1
ATOM 1550 C C . LYS A 1 193 ? -2.476 20.579 6.473 1.00 65.38 193 LYS A C 1
ATOM 1552 O O . LYS A 1 193 ? -2.867 21.675 6.869 1.00 65.38 193 LYS A O 1
ATOM 1557 N N . ILE A 1 194 ? -2.865 20.075 5.297 1.00 58.50 194 ILE A N 1
ATOM 1558 C CA . ILE A 1 194 ? -3.807 20.729 4.359 1.00 58.50 194 ILE A CA 1
ATOM 1559 C C . ILE A 1 194 ? -5.270 20.397 4.700 1.00 58.50 194 ILE A C 1
ATOM 1561 O O . ILE A 1 194 ? -6.172 21.190 4.429 1.00 58.50 194 ILE A O 1
ATOM 1565 N N . LEU A 1 195 ? -5.521 19.281 5.384 1.00 59.62 195 LEU A N 1
ATOM 1566 C CA . LEU A 1 195 ? -6.815 18.895 5.957 1.00 59.62 195 LEU A CA 1
ATOM 1567 C C . LEU A 1 195 ? -7.522 20.025 6.743 1.00 59.62 195 LEU A C 1
ATOM 1569 O O . LEU A 1 195 ? -8.712 20.246 6.507 1.00 59.62 195 LEU A O 1
ATOM 1573 N N . PRO A 1 196 ? -6.846 20.803 7.617 1.00 57.59 196 PRO A N 1
ATOM 1574 C CA . PRO A 1 196 ? -7.445 21.980 8.249 1.00 57.59 196 PRO A CA 1
ATOM 1575 C C . PRO A 1 196 ? -7.709 23.158 7.292 1.00 57.59 196 PRO A C 1
ATOM 1577 O O . PRO A 1 196 ? -8.499 24.035 7.618 1.00 57.59 196 PRO A O 1
ATOM 1580 N N . MET A 1 197 ? -7.109 23.200 6.102 1.00 56.81 197 MET A N 1
ATOM 1581 C CA . MET A 1 197 ? -7.387 24.224 5.084 1.00 56.81 197 MET A CA 1
ATOM 1582 C C . MET A 1 197 ? -8.574 23.827 4.188 1.00 56.81 197 MET A C 1
ATOM 1584 O O . MET A 1 197 ? -9.430 24.664 3.894 1.00 56.81 197 MET A O 1
ATOM 1588 N N . ALA A 1 198 ? -8.717 22.534 3.874 1.00 56.75 198 ALA A N 1
ATOM 1589 C CA . ALA A 1 198 ? -9.914 21.962 3.246 1.00 56.75 198 ALA A CA 1
ATOM 1590 C C . ALA A 1 198 ? -11.187 22.139 4.108 1.00 56.75 198 ALA A C 1
ATOM 1592 O O . ALA A 1 198 ? -12.298 22.156 3.576 1.00 56.75 198 ALA A O 1
ATOM 1593 N N . GLN A 1 199 ? -11.043 22.388 5.422 1.00 54.19 199 GLN A N 1
ATOM 1594 C CA . GLN A 1 199 ? -12.142 22.803 6.313 1.00 54.19 199 GLN A CA 1
ATOM 1595 C C . GLN A 1 199 ? -12.886 24.055 5.829 1.00 54.19 199 GLN A C 1
ATOM 1597 O O . GLN A 1 199 ? -14.052 24.230 6.186 1.00 54.19 199 GLN A O 1
ATOM 1602 N N . ARG A 1 200 ? -12.252 24.924 5.028 1.00 63.19 200 ARG A N 1
ATOM 1603 C CA . ARG A 1 200 ? -12.905 26.119 4.471 1.00 63.19 200 ARG A CA 1
ATOM 1604 C C . ARG A 1 200 ? -13.833 25.816 3.287 1.00 63.19 200 ARG A C 1
ATOM 1606 O O . ARG A 1 200 ? -14.651 26.666 2.961 1.00 63.19 200 ARG A O 1
ATOM 1613 N N . PHE A 1 201 ? -13.761 24.621 2.695 1.00 62.53 201 PHE A N 1
ATOM 1614 C CA . PHE A 1 201 ? -14.497 24.249 1.476 1.00 62.53 201 PHE A CA 1
ATOM 1615 C C . PHE A 1 201 ? -15.745 23.370 1.706 1.00 62.53 201 PHE A C 1
ATOM 1617 O O . PHE A 1 201 ? -16.302 22.838 0.753 1.00 62.53 201 PHE A O 1
ATOM 1624 N N . GLY A 1 202 ? -16.248 23.247 2.943 1.00 46.69 202 GLY A N 1
ATOM 1625 C CA . GLY A 1 202 ? -17.623 22.764 3.168 1.00 46.69 202 GLY A CA 1
ATOM 1626 C C . GLY A 1 202 ? -17.822 21.252 3.348 1.00 46.69 202 GLY A C 1
ATOM 1627 O O . GLY A 1 202 ? -18.927 20.757 3.144 1.00 46.69 202 GLY A O 1
ATOM 1628 N N . ILE A 1 203 ? -16.814 20.504 3.810 1.00 52.28 203 ILE A N 1
ATOM 1629 C CA . ILE A 1 203 ? -16.979 19.094 4.224 1.00 52.28 203 ILE A CA 1
ATOM 1630 C C . ILE A 1 203 ? -17.634 19.041 5.626 1.00 52.28 203 ILE A C 1
ATOM 1632 O O . ILE A 1 203 ? -16.995 18.776 6.645 1.00 52.28 203 ILE A O 1
ATOM 1636 N N . GLY A 1 204 ? -18.926 19.375 5.687 1.00 51.81 204 GLY A N 1
ATOM 1637 C CA . GLY A 1 204 ? -19.706 19.589 6.917 1.00 51.81 204 GLY A CA 1
ATOM 1638 C C . GLY A 1 204 ? -19.825 18.406 7.901 1.00 51.81 204 GLY A C 1
ATOM 1639 O O . GLY A 1 204 ? -19.628 18.631 9.096 1.00 51.81 204 GLY A O 1
ATOM 1640 N N . PRO A 1 205 ? -20.092 17.154 7.473 1.00 58.12 205 PRO A N 1
ATOM 1641 C CA . PRO A 1 205 ? -20.307 16.045 8.413 1.00 58.12 205 PRO A CA 1
ATOM 1642 C C . PRO A 1 205 ? -19.015 15.548 9.079 1.00 58.12 205 PRO A C 1
ATOM 1644 O O . PRO A 1 205 ? -19.027 15.078 10.215 1.00 58.12 205 PRO A O 1
ATOM 1647 N N . PHE A 1 206 ? -17.870 15.728 8.417 1.00 53.53 206 PHE A N 1
ATOM 1648 C CA . PHE A 1 206 ? -16.562 15.327 8.942 1.00 53.53 206 PHE A CA 1
ATOM 1649 C C . PHE A 1 206 ? -16.107 16.221 10.113 1.00 53.53 206 PHE A C 1
ATOM 1651 O O . PHE A 1 206 ? -15.378 15.782 11.003 1.00 53.53 206 PHE A O 1
ATOM 1658 N N . LYS A 1 207 ? -16.592 17.473 10.157 1.00 56.88 207 LYS A N 1
ATOM 1659 C CA . LYS A 1 207 ? -16.338 18.433 11.243 1.00 56.88 207 LYS A CA 1
ATOM 1660 C C . LYS A 1 207 ? -16.950 17.980 12.568 1.00 56.88 207 LYS A C 1
ATOM 1662 O O . LYS A 1 207 ? -16.287 18.105 13.595 1.00 56.88 207 LYS A O 1
ATOM 1667 N N . GLN A 1 208 ? -18.183 17.471 12.538 1.00 65.81 208 GLN A N 1
ATOM 1668 C CA . GLN A 1 208 ? -18.872 16.981 13.733 1.00 65.81 208 GLN A CA 1
ATOM 1669 C C . GLN A 1 208 ? -18.114 15.773 14.298 1.00 65.81 208 GLN A C 1
ATOM 1671 O O . GLN A 1 208 ? -17.670 15.804 15.438 1.00 65.81 208 GLN A O 1
ATOM 1676 N N . MET A 1 209 ? -17.796 14.796 13.441 1.00 59.59 209 MET A N 1
ATOM 1677 C CA . MET A 1 209 ? -17.075 13.584 13.847 1.00 59.59 209 MET A CA 1
ATOM 1678 C C . MET A 1 209 ? -15.670 13.855 14.407 1.00 59.59 209 MET A C 1
ATOM 1680 O O . MET A 1 209 ? -15.295 13.279 15.427 1.00 59.59 209 MET A O 1
ATOM 1684 N N . LEU A 1 210 ? -14.879 14.742 13.789 1.00 62.62 210 LEU A N 1
ATOM 1685 C CA . LEU A 1 210 ? -13.540 15.077 14.298 1.00 62.62 210 LEU A CA 1
ATOM 1686 C C . LEU A 1 210 ? -13.587 15.873 15.609 1.00 62.62 210 LEU A C 1
ATOM 1688 O O . LEU A 1 210 ? -12.693 15.728 16.449 1.00 62.62 210 LEU A O 1
ATOM 1692 N N . LYS A 1 211 ? -14.599 16.731 15.780 1.00 75.75 211 LYS A N 1
ATOM 1693 C CA . LYS A 1 211 ? -14.800 17.491 17.017 1.00 75.75 211 LYS A CA 1
ATOM 1694 C C . LYS A 1 211 ? -15.217 16.558 18.154 1.00 75.75 211 LYS A C 1
ATOM 1696 O O . LYS A 1 211 ? -14.584 16.591 19.209 1.00 75.75 211 LYS A O 1
ATOM 1701 N N . ASP A 1 212 ? -16.178 15.679 17.893 1.00 72.44 212 ASP A N 1
ATOM 1702 C CA . ASP A 1 212 ? -16.686 14.710 18.863 1.00 72.44 212 ASP A CA 1
ATOM 1703 C C . ASP A 1 212 ? -15.586 13.718 19.278 1.00 72.44 212 ASP A C 1
ATOM 1705 O O . ASP A 1 212 ? -15.413 13.445 20.465 1.00 72.44 212 ASP A O 1
ATOM 1709 N N . GLY A 1 213 ? -14.741 13.273 18.337 1.00 72.31 213 GLY A N 1
ATOM 1710 C CA . GLY A 1 213 ? -13.584 12.421 18.636 1.00 72.31 213 GLY A CA 1
ATOM 1711 C C . GLY A 1 213 ? -12.514 13.108 19.501 1.00 72.31 213 GLY A C 1
ATOM 1712 O O . GLY A 1 213 ? -11.981 12.505 20.436 1.00 72.31 213 GLY A O 1
ATOM 1713 N N . LYS A 1 214 ? -12.209 14.391 19.248 1.00 75.12 214 LYS A N 1
ATOM 1714 C CA . LYS A 1 214 ? -11.265 15.162 20.083 1.00 75.12 214 LYS A CA 1
ATOM 1715 C C . LYS A 1 214 ? -11.816 15.424 21.483 1.00 75.12 214 LYS A C 1
ATOM 1717 O O . LYS A 1 214 ? -11.066 15.321 22.456 1.00 75.12 214 LYS A O 1
ATOM 1722 N N . GLU A 1 215 ? -13.101 15.750 21.598 1.00 79.88 215 GLU A N 1
ATOM 1723 C CA . GLU A 1 215 ? -13.754 15.932 22.896 1.00 79.88 215 GLU A CA 1
ATOM 1724 C C . GLU A 1 215 ? -13.810 14.620 23.686 1.00 79.88 215 GLU A C 1
ATOM 1726 O O . GLU A 1 215 ? -13.487 14.622 24.876 1.00 79.88 215 GLU A O 1
ATOM 1731 N N . ALA A 1 216 ? -14.112 13.494 23.033 1.00 75.06 216 ALA A N 1
ATOM 1732 C CA . ALA A 1 216 ? -14.094 12.173 23.656 1.00 75.06 216 ALA A CA 1
ATOM 1733 C C . ALA A 1 216 ? -12.698 11.801 24.187 1.00 75.06 216 ALA A C 1
ATOM 1735 O O . ALA A 1 216 ? -12.570 11.361 25.333 1.00 75.06 216 ALA A O 1
ATOM 1736 N N . LYS A 1 217 ? -11.634 12.045 23.406 1.00 78.75 217 LYS A N 1
ATOM 1737 C CA . LYS A 1 217 ? -10.251 11.796 23.845 1.00 78.75 217 LYS A CA 1
ATOM 1738 C C . LYS A 1 217 ? -9.870 12.651 25.058 1.00 78.75 217 LYS A C 1
ATOM 1740 O O . LYS A 1 217 ? -9.338 12.122 26.031 1.00 78.75 217 LYS A O 1
ATOM 1745 N N . LYS A 1 218 ? -10.207 13.945 25.039 1.00 86.69 218 LYS A N 1
ATOM 1746 C CA . LYS A 1 218 ? -9.901 14.878 26.135 1.00 86.69 218 LYS A CA 1
ATOM 1747 C C . LYS A 1 218 ? -10.639 14.526 27.432 1.00 86.69 218 LYS A C 1
ATOM 1749 O O . LYS A 1 218 ? -10.075 14.666 28.512 1.00 86.69 218 LYS A O 1
ATOM 1754 N N . ARG A 1 219 ? -11.890 14.054 27.343 1.00 80.62 219 ARG A N 1
ATOM 1755 C CA . ARG A 1 219 ? -12.638 13.547 28.511 1.00 80.62 219 ARG A CA 1
ATOM 1756 C C . ARG A 1 219 ? -11.982 12.297 29.099 1.00 80.62 219 ARG A C 1
ATOM 1758 O O . ARG A 1 219 ? -11.894 12.176 30.313 1.00 80.62 219 ARG A O 1
ATOM 1765 N N . ARG A 1 220 ? -11.477 11.400 28.248 1.00 73.31 220 ARG A N 1
ATOM 1766 C CA . ARG A 1 220 ? -10.780 10.184 28.683 1.00 73.31 220 ARG A CA 1
ATOM 1767 C C . ARG A 1 220 ? -9.452 10.479 29.383 1.00 73.31 220 ARG A C 1
ATOM 1769 O O . ARG A 1 220 ? -9.156 9.839 30.382 1.00 73.31 220 ARG A O 1
ATOM 1776 N N . GLU A 1 221 ? -8.678 11.436 28.873 1.00 85.94 221 GLU A N 1
ATOM 1777 C CA . GLU A 1 221 ? -7.433 11.890 29.512 1.00 85.94 221 GLU A CA 1
ATOM 1778 C C . GLU A 1 221 ? -7.711 12.469 30.907 1.00 85.94 221 GLU A C 1
ATOM 1780 O O . GLU A 1 221 ? -7.095 12.029 31.870 1.00 85.94 221 GLU A O 1
ATOM 1785 N N . LYS A 1 222 ? -8.731 13.329 31.048 1.00 88.38 222 LYS A N 1
ATOM 1786 C CA . LYS A 1 222 ? -9.151 13.848 32.361 1.00 88.38 222 LYS A CA 1
ATOM 1787 C C . LYS A 1 222 ? -9.559 12.750 33.348 1.00 88.38 222 LYS A C 1
ATOM 1789 O O . LYS A 1 222 ? -9.100 12.766 34.481 1.00 88.38 222 LYS A O 1
ATOM 1794 N N . HIS A 1 223 ? -10.360 11.776 32.913 1.00 79.38 223 HIS A N 1
ATOM 1795 C CA . HIS A 1 223 ? -10.741 10.648 33.771 1.00 79.38 223 HIS A CA 1
ATOM 1796 C C . HIS A 1 223 ? -9.543 9.787 34.203 1.00 79.38 223 HIS A C 1
ATOM 1798 O O . HIS A 1 223 ? -9.541 9.246 35.305 1.00 79.38 223 HIS A O 1
ATOM 1804 N N . LEU A 1 224 ? -8.523 9.639 33.351 1.00 80.75 224 LEU A N 1
ATOM 1805 C CA . LEU A 1 224 ? -7.297 8.912 33.700 1.00 80.75 224 LEU A CA 1
ATOM 1806 C C . LEU A 1 224 ? -6.428 9.680 34.703 1.00 80.75 224 LEU A C 1
ATOM 1808 O O . LEU A 1 224 ? -5.753 9.043 35.511 1.00 80.75 224 LEU A O 1
ATOM 1812 N N . ASP A 1 225 ? -6.439 11.011 34.647 1.00 87.00 225 ASP A N 1
ATOM 1813 C CA . ASP A 1 225 ? -5.709 11.866 35.585 1.00 87.00 225 ASP A CA 1
ATOM 1814 C C . ASP A 1 225 ? -6.403 11.918 36.958 1.00 87.00 225 ASP A C 1
ATOM 1816 O O . ASP A 1 225 ? -5.729 11.815 37.979 1.00 87.00 225 ASP A O 1
ATOM 1820 N N . GLU A 1 226 ? -7.740 11.964 36.994 1.00 83.31 226 GLU A N 1
ATOM 1821 C CA . GLU A 1 226 ? -8.544 11.922 38.232 1.00 83.31 226 GLU A CA 1
ATOM 1822 C C . GLU A 1 226 ? -8.412 10.594 38.999 1.00 83.31 226 GLU A C 1
ATOM 1824 O O . GLU A 1 226 ? -8.517 10.574 40.219 1.00 83.31 226 GLU A O 1
ATOM 1829 N N . HIS A 1 227 ? -8.148 9.479 38.312 1.00 72.38 227 HIS A N 1
ATOM 1830 C CA . HIS A 1 227 ? -7.925 8.176 38.954 1.00 72.38 227 HIS A CA 1
ATOM 1831 C C . HIS A 1 227 ? -6.489 7.953 39.461 1.00 72.38 227 HIS A C 1
ATOM 1833 O O . HIS A 1 227 ? -6.225 6.930 40.095 1.00 72.38 227 HIS A O 1
ATOM 1839 N N . LYS A 1 228 ? -5.549 8.857 39.153 1.00 73.50 228 LYS A N 1
ATOM 1840 C CA . LYS A 1 228 ? -4.142 8.758 39.582 1.00 73.50 228 LYS A CA 1
ATOM 1841 C C . LYS A 1 228 ? -3.810 9.594 40.822 1.00 73.50 228 LYS A C 1
ATOM 1843 O O . LYS A 1 228 ? -2.727 9.393 41.372 1.00 73.50 228 LYS A O 1
ATOM 1848 N N . SER A 1 229 ? -4.685 10.517 41.220 1.00 59.44 229 SER A N 1
ATOM 1849 C CA . SER A 1 229 ? -4.587 11.313 42.455 1.00 59.44 229 SER A CA 1
ATOM 1850 C C . SER A 1 229 ? -5.314 10.642 43.610 1.00 59.44 229 SER A C 1
ATOM 1852 O O . SER A 1 229 ? -4.753 10.637 44.723 1.00 59.44 229 SER A O 1
#

Secondary structure (DSSP, 8-state):
--HHHHHHHHHHHHHHHHHHHTT-TTTEEE-TTT--EEEPPTT--EEE-S-TTT--EEETTT--EESSGGGGGS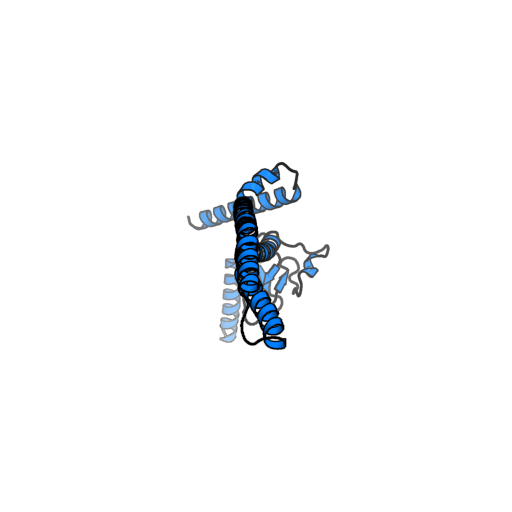TT----HHHHHHHHHHHHHHHHHHHHHHHHHHHHHHHHHHHHHHHHHHHHHHHHHHHHHHHHHTTT-SS--HHHHHHHHHHHHHHHHHHHHHHHHHHHHHHHHHHHHHHHHHHHHTHHHHHHHHGGGT-HHHHHHHHHHHHHHHHHHHHHHHTT-

Foldseek 3Di:
DDPVVVVVVVVVVVVVVVQVVLPHDVFWDAQPPPGDIDGDDAQAQWDFDPPPVCRFIAGNPPSHTDPDPVVQVDPRGHHGLVNVVVVVVVVVVVCVVVVVVCLVVVLVVLVCCLVVVLVCCLPVVLVVVCVVVCVVCVVPHPDDDPVNVVVSVVVNVVSCVVSVVVSVVSVVVSVVVSVVSVVVVVVVVCVVVCVVVCVVVDPPPVVVSVVVVVVVVVVVVVVVVVVVD

Organism: Heterorhabditis bacteriophora (NCBI:txid37862)

pLDDT: mean 81.57, std 9.73, range [46.69, 95.0]

Mean predicted aligned error: 13.55 Å

Radius of gyration: 35.86 Å; Cα contacts (8 Å, |Δi|>4): 138; chains: 1; bounding box: 68×55×110 Å

Nearest PDB structures (foldseek):
  4kbl-assembly3_B  TM=6.902E-01  e=8.001E-03  Homo sapiens
  5tte-assembly1_B  TM=2.526E-01  e=1.353E-03  Homo sapiens
  7b5n-assembly1_H  TM=2.347E-01  e=1.477E-02  Homo sapiens
  4ilo-assembly1_A  TM=4.247E-01  e=1.464E+00  Chlamydia trachomatis L2/434/Bu